Protein 4PDE (pdb70)

Radius of gyration: 18.65 Å; Cα contacts (8 Å, |Δi|>4): 578; chains: 1; bounding box: 48×33×58 Å

Foldseek 3Di:
DAQKDWDWDDDPVPPPDIDIAIAGAWAWEFEAEPNRGPDTGTKRPPLVQLLSQLVCLLQVLDLAPVQWDDWDWDADDRGIYIYTYGHPVSVVVVVVVCDHDDLAAADQDAAAECVLALVLQVCQVVACPPCVRHVQKKKKFWAASNSDTPHIHIINDQQSRLSSRLSVDSVVPDVGPHTAMEIAAEQELSSQSSCSSSRHQEYEYCAHYDPNNLVNCARRNHWYWHNDHNVDIHTSDDCVRYHD

GO terms:
  GO:0005737 cytoplasm (C, EXP)
  GO:0005829 cytosol (C, IDA)
  GO:0042803 protein homodimerization activity (F, IDA)
  GO:0043546 molybdopterin cofactor binding (F, IDA)
  GO:0097163 sulfur carrier activity (F, IMP)
  GO:0005515 protein binding (F, IPI)

Secondary structure (DSSP, 8-state):
-TTEEEEEE--TT-SSS-EEEEEE--EEEEEEETTEEEEEEEE-SS-HHHHHHHHHHHTTS-SSGGGEEEEEEEE-SSSEEEEEEE-HHHHHHHHH--------PPP----EEGGGHHHHHHHGGGG-HHHHHHS--EEEEEE-TTS-EEEEEEESSHHHHHHHHHHHHHHSTTTSSSSEEEESS-B-HHHHHHHHHTT--EEEESS-B-HHHHHHHHTTT-EEEEEEETTEEEE-S-GGGEE-

Organism: Escherichia coli (strain K12) (NCBI:txid83333)

Structure (mmCIF, N/CA/C/O backbone):
data_4PDE
#
_entry.id   4PDE
#
_cell.length_a   98.430
_cell.length_b   98.430
_cell.length_c   120.411
_cell.angle_alpha   90.00
_cell.angle_beta   90.00
_cell.angle_gamma   120.00
#
_symmetry.space_group_name_H-M   'P 61 2 2'
#
loop_
_entity.id
_entity.type
_entity.pdbx_description
1 polymer 'Protein FdhD'
2 non-polymer "GUANOSINE-5'-DIPHOSPHATE"
3 water water
#
loop_
_atom_site.group_PDB
_atom_site.id
_atom_site.type_symbol
_atom_site.label_atom_id
_atom_site.label_alt_id
_atom_site.label_comp_id
_atom_site.label_asym_id
_atom_site.label_entity_id
_atom_site.label_seq_id
_atom_site.pdbx_PDB_ins_code
_atom_site.Cartn_x
_atom_site.Cartn_y
_atom_site.Cartn_z
_atom_site.occupancy
_atom_site.B_iso_or_equiv
_atom_site.auth_seq_id
_atom_site.auth_comp_id
_atom_site.auth_asym_id
_atom_site.auth_atom_id
_atom_site.pdbx_PDB_model_num
ATOM 1 N N . ILE A 1 15 ? -7.860 27.488 21.365 1.00 70.48 15 ILE A N 1
ATOM 2 C CA . ILE A 1 15 ? -7.830 27.860 19.946 1.00 69.03 15 ILE A CA 1
ATOM 3 C C . ILE A 1 15 ? -7.345 29.296 19.713 1.00 67.50 15 ILE A C 1
ATOM 4 O O . ILE A 1 15 ? -7.912 30.243 20.247 1.00 73.39 15 ILE A O 1
ATOM 9 N N . THR A 1 16 ? -6.296 29.441 18.907 1.00 60.88 16 THR A N 1
ATOM 10 C CA . THR A 1 16 ? -5.623 30.725 18.714 1.00 53.87 16 THR A CA 1
ATOM 11 C C . THR A 1 16 ? -6.574 31.837 18.297 1.00 53.70 16 THR A C 1
ATOM 12 O O . THR A 1 16 ? -7.437 31.633 17.450 1.00 63.06 16 THR A O 1
ATOM 16 N N . GLY A 1 17 ? -6.406 33.016 18.890 1.00 53.47 17 GLY A N 1
ATOM 17 C CA . GLY A 1 17 ? -7.207 34.179 18.546 1.00 49.25 17 GLY A CA 1
ATOM 18 C C . GLY A 1 17 ? -8.390 34.384 19.470 1.00 51.48 17 GLY A C 1
ATOM 19 O O . GLY A 1 17 ? -8.974 35.460 19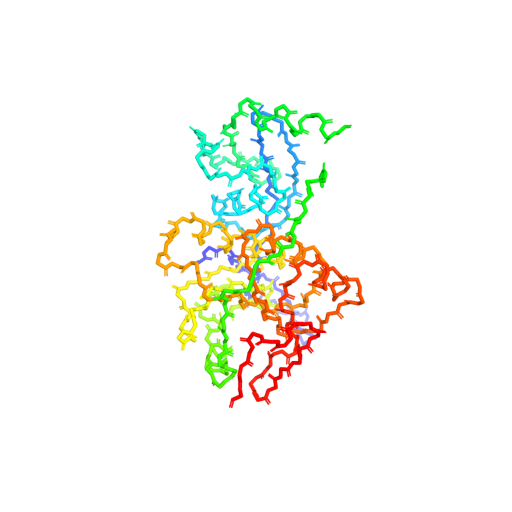.535 1.00 52.68 17 GLY A O 1
ATOM 20 N N . VAL A 1 18 ? -8.739 33.337 20.201 1.00 57.15 18 VAL A N 1
ATOM 21 C CA . VAL A 1 18 ? -9.890 33.363 21.088 1.00 53.29 18 VAL A CA 1
ATOM 22 C C . VAL A 1 18 ? -9.442 33.445 22.546 1.00 56.45 18 VAL A C 1
ATOM 23 O O . VAL A 1 18 ? -8.433 32.845 22.925 1.00 58.38 18 VAL A O 1
ATOM 27 N N . ARG A 1 19 ? -10.183 34.198 23.355 1.00 51.19 19 ARG A N 1
ATOM 28 C CA . ARG A 1 19 ? -9.986 34.200 24.803 1.00 52.32 19 ARG A CA 1
ATOM 29 C C . ARG A 1 19 ? -11.312 33.977 25.511 1.00 52.25 19 ARG A C 1
ATOM 30 O O . ARG A 1 19 ? -12.330 34.540 25.126 1.00 52.09 19 ARG A O 1
ATOM 38 N N . GLN A 1 20 ? -11.299 33.146 26.545 1.00 55.61 20 GLN A N 1
ATOM 39 C CA . GLN A 1 20 ? -12.467 32.973 27.398 1.00 48.98 20 GLN A CA 1
ATOM 40 C C . GLN A 1 20 ? -12.476 34.059 28.459 1.00 46.96 20 GLN A C 1
ATOM 41 O O . GLN A 1 20 ? -11.547 34.156 29.265 1.00 46.63 20 GLN A O 1
ATOM 47 N N . ILE A 1 21 ? -13.524 34.879 28.448 1.00 46.46 21 ILE A N 1
ATOM 48 C CA . ILE A 1 21 ? -13.608 36.049 29.321 1.00 44.25 21 ILE A CA 1
ATOM 49 C C . ILE A 1 21 ? -14.869 36.017 30.189 1.00 51.78 21 ILE A C 1
ATOM 50 O O . ILE A 1 21 ? -15.873 35.397 29.828 1.00 59.27 21 ILE A O 1
ATOM 55 N N . GLU A 1 22 ? -14.804 36.669 31.344 1.00 45.53 22 GLU A N 1
ATOM 56 C CA . GLU A 1 22 ? -15.972 36.806 32.190 1.00 48.26 22 GLU A CA 1
ATOM 57 C C . GLU A 1 22 ? -16.750 38.084 31.897 1.00 42.54 22 GLU A C 1
ATOM 58 O O . GLU A 1 22 ? -16.171 39.167 31.772 1.00 41.31 22 GLU A O 1
ATOM 64 N N . LEU A 1 23 ? -18.069 37.940 31.805 1.00 42.86 23 LEU A N 1
ATOM 65 C CA . LEU A 1 23 ? -18.972 39.045 31.513 1.00 42.99 23 LEU A CA 1
ATOM 66 C C . LEU A 1 23 ? -20.354 38.810 32.123 1.00 42.27 23 LEU A C 1
ATOM 67 O O . LEU A 1 23 ? -20.577 37.797 32.788 1.00 44.01 23 LEU A O 1
ATOM 72 N N . TRP A 1 24 ? -21.276 39.744 31.887 1.00 38.02 24 TRP A N 1
ATOM 73 C CA . TRP A 1 24 ? -22.642 39.654 32.408 1.00 38.41 24 TRP A CA 1
ATOM 74 C C . TRP A 1 24 ? -23.692 39.878 31.327 1.00 38.41 24 TRP A C 1
ATOM 75 O O . TRP A 1 24 ? -23.626 40.846 30.579 1.00 40.99 24 TRP A O 1
ATOM 86 N N . ARG A 1 25 ? -24.676 38.996 31.261 1.00 39.75 25 ARG A N 1
ATOM 87 C CA . ARG A 1 25 ? -25.807 39.214 30.378 1.00 35.27 25 ARG A CA 1
ATOM 88 C C . ARG A 1 25 ? -26.721 40.270 30.971 1.00 34.51 25 ARG A C 1
ATOM 89 O O . ARG A 1 25 ? -26.842 40.384 32.183 1.00 46.85 25 ARG A O 1
ATOM 97 N N . ARG A 1 26 ? -27.342 41.057 30.105 1.00 34.31 26 ARG A N 1
ATOM 98 C CA . ARG A 1 26 ? -28.259 42.114 30.515 1.00 40.89 26 ARG A CA 1
ATOM 99 C C . ARG A 1 26 ? -29.199 41.648 31.613 1.00 45.10 26 ARG A C 1
ATOM 100 O O . ARG A 1 26 ? -29.552 42.433 32.487 1.00 51.22 26 ARG A O 1
ATOM 108 N N . ASP A 1 27 ? -29.588 40.375 31.577 1.00 40.23 27 ASP A N 1
ATOM 109 C CA . ASP A 1 27 ? -30.538 39.833 32.560 1.00 43.70 27 ASP A CA 1
ATOM 110 C C . ASP A 1 27 ? -29.957 39.525 33.965 1.00 52.71 27 ASP A C 1
ATOM 111 O O . ASP A 1 27 ? -30.698 39.440 34.935 1.00 42.80 27 ASP A O 1
ATOM 116 N N . ASP A 1 28 ? -28.641 39.368 34.075 1.00 51.50 28 ASP A N 1
ATOM 117 C CA . ASP A 1 28 ? -28.049 38.882 35.311 1.00 46.63 28 ASP A CA 1
ATOM 118 C C . ASP A 1 28 ? -26.777 39.638 35.628 1.00 45.24 28 ASP A C 1
ATOM 119 O O . ASP A 1 28 ? -25.685 39.178 35.316 1.00 45.70 28 ASP A O 1
ATOM 124 N N . LEU A 1 29 ? -26.919 40.798 36.256 1.00 44.14 29 LEU A N 1
ATOM 125 C CA . LEU A 1 29 ? -25.766 41.649 36.537 1.00 44.08 29 LEU A CA 1
ATOM 126 C C . LEU A 1 29 ? -25.082 41.221 37.829 1.00 47.07 29 LEU A C 1
ATOM 127 O O . LEU A 1 29 ? -24.150 41.878 38.308 1.00 44.38 29 LEU A O 1
ATOM 132 N N . GLN A 1 30 ? -25.540 40.097 38.370 1.00 45.93 30 GLN A N 1
ATOM 133 C CA . GLN A 1 30 ? -25.048 39.612 39.644 1.00 47.60 30 GLN A CA 1
ATOM 134 C C . GLN A 1 30 ? -24.298 38.300 39.510 1.00 43.36 30 GLN A C 1
ATOM 135 O O . GLN A 1 30 ? -23.554 37.922 40.398 1.00 46.84 30 GLN A O 1
ATOM 141 N N . HIS A 1 31 ? -24.494 37.602 38.402 1.00 42.69 31 HIS A N 1
ATOM 142 C CA . HIS A 1 31 ? -23.765 36.362 38.156 1.00 47.32 31 HIS A CA 1
ATOM 143 C C . HIS A 1 31 ? -23.010 36.418 36.843 1.00 48.21 31 HIS A C 1
ATOM 144 O O . HIS A 1 31 ? -23.621 36.399 35.776 1.00 53.83 31 HIS A O 1
ATOM 151 N N . PRO A 1 32 ? -21.672 36.455 36.914 1.00 43.11 32 PRO A N 1
ATOM 152 C CA . PRO A 1 32 ? -20.855 36.515 35.705 1.00 40.84 32 PRO A CA 1
ATOM 153 C C . PRO A 1 32 ? -20.842 35.172 34.994 1.00 51.28 32 PRO A C 1
ATOM 154 O O . PRO A 1 32 ? -20.933 34.116 35.625 1.00 52.81 32 PRO A O 1
ATOM 158 N N . ARG A 1 33 ? -20.729 35.229 33.675 1.00 57.55 33 ARG A N 1
ATOM 159 C CA . ARG A 1 33 ? -20.696 34.043 32.843 1.00 57.25 33 ARG A CA 1
ATOM 160 C C . ARG A 1 33 ? -19.443 34.114 31.979 1.00 58.85 33 ARG A C 1
ATOM 161 O O . ARG A 1 33 ? -18.733 35.120 31.978 1.00 57.01 33 ARG A O 1
ATOM 169 N N . LEU A 1 34 ? -19.162 33.045 31.249 1.00 59.48 34 LEU A N 1
ATOM 170 C CA . LEU A 1 34 ? -18.034 33.051 30.330 1.00 54.03 34 LEU A CA 1
ATOM 171 C C . LEU A 1 34 ? -18.500 33.024 28.892 1.00 50.31 34 LEU A C 1
ATOM 172 O O . LEU A 1 34 ? -19.543 32.451 28.570 1.00 43.21 34 LEU A O 1
ATOM 177 N N . ASP A 1 35 ? -17.718 33.667 28.036 1.00 53.15 35 ASP A N 1
ATOM 178 C CA . ASP A 1 35 ? -17.970 33.677 26.606 1.00 50.30 35 ASP A CA 1
ATOM 179 C C . ASP A 1 35 ? -16.629 33.863 25.945 1.00 47.77 35 ASP A C 1
ATOM 180 O O . ASP A 1 35 ? -15.679 34.326 26.580 1.00 41.44 35 ASP A O 1
ATOM 185 N N . GLU A 1 36 ? -16.547 33.491 24.675 1.00 47.62 36 GLU A N 1
ATOM 186 C CA . GLU A 1 36 ? -15.324 33.695 23.931 1.00 39.13 36 GLU A CA 1
ATOM 187 C C . GLU A 1 36 ? -15.326 35.076 23.314 1.00 41.46 36 GLU A C 1
ATOM 188 O O . GLU A 1 36 ? -16.339 35.552 22.790 1.00 36.47 36 GLU A O 1
ATOM 194 N N . VAL A 1 37 ? -14.171 35.716 23.424 1.00 42.13 37 VAL A N 1
ATOM 195 C CA . VAL A 1 37 ? -13.925 37.034 22.877 1.00 34.57 37 VAL A CA 1
ATOM 196 C C . VAL A 1 37 ? -12.698 36.922 21.985 1.00 38.64 37 VAL A C 1
ATOM 197 O O . VAL A 1 37 ? -11.834 36.062 22.203 1.00 40.40 37 VAL A O 1
ATOM 201 N N . ALA A 1 38 ? -12.631 37.758 20.956 1.00 34.91 38 ALA A N 1
ATOM 202 C CA . ALA A 1 38 ? -11.541 37.648 20.001 1.00 30.42 38 ALA A CA 1
ATOM 203 C C . ALA A 1 38 ? -10.364 38.547 20.382 1.00 34.38 38 ALA A C 1
ATOM 204 O O . ALA A 1 38 ? -10.555 39.684 20.834 1.00 28.19 38 ALA A O 1
ATOM 206 N N . GLU A 1 39 ? -9.153 38.024 20.199 1.00 37.19 39 GLU A N 1
ATOM 207 C CA . GLU A 1 39 ? -7.927 38.761 20.487 1.00 38.98 39 GLU A CA 1
ATOM 208 C C . GLU A 1 39 ? -7.639 39.802 19.417 1.00 41.89 39 GLU A C 1
ATOM 209 O O . GLU A 1 39 ? -7.932 39.601 18.251 1.00 41.86 39 GLU A O 1
ATOM 215 N N . GLU A 1 40 ? -7.044 40.906 19.837 1.00 43.19 40 GLU A N 1
ATOM 216 C CA . GLU A 1 40 ? -6.711 42.006 18.961 1.00 34.96 40 GLU A CA 1
ATOM 217 C C . GLU A 1 40 ? -5.373 42.537 19.437 1.00 42.73 40 GLU A C 1
ATOM 218 O O . GLU A 1 40 ? -5.305 43.526 20.154 1.00 56.59 40 GLU A O 1
ATOM 224 N N . VAL A 1 41 ? -4.309 41.845 19.061 1.00 43.96 41 VAL A N 1
ATOM 225 C CA . VAL A 1 41 ? -2.942 42.268 19.340 1.00 38.05 41 VAL A CA 1
ATOM 226 C C . VAL A 1 41 ? -2.476 43.317 18.333 1.00 43.04 41 VAL A C 1
ATOM 227 O O . VAL A 1 41 ? -2.828 43.249 17.150 1.00 42.52 41 VAL A O 1
ATOM 231 N N . PRO A 1 42 ? -1.677 44.290 18.792 1.00 38.75 42 PRO A N 1
ATOM 232 C CA . PRO A 1 42 ? -1.002 45.222 17.885 1.00 40.35 42 PRO A CA 1
ATOM 233 C C . PRO A 1 42 ? 0.204 44.542 17.273 1.00 40.24 42 PRO A C 1
ATOM 234 O O . PRO A 1 42 ? 0.995 43.936 17.991 1.00 41.70 42 PRO A O 1
ATOM 238 N N . VAL A 1 43 ? 0.327 44.638 15.955 1.00 41.64 43 VAL A N 1
ATOM 239 C CA . VAL A 1 43 ? 1.409 44.008 15.220 1.00 37.05 43 VAL A CA 1
ATOM 240 C C . VAL A 1 43 ? 2.148 45.088 14.450 1.00 43.49 43 VAL A C 1
ATOM 241 O O . VAL A 1 43 ? 1.526 45.970 13.859 1.00 47.67 43 VAL A O 1
ATOM 245 N N . ALA A 1 44 ? 3.473 45.029 14.465 1.00 41.91 44 ALA A N 1
ATOM 246 C CA . ALA A 1 44 ? 4.280 46.026 13.782 1.00 41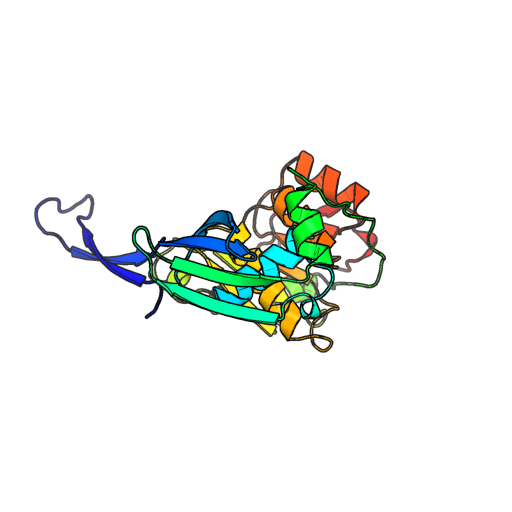.54 44 ALA A CA 1
ATOM 247 C C . ALA A 1 44 ? 5.064 45.374 12.671 1.00 46.85 44 ALA A C 1
ATOM 248 O O . ALA A 1 44 ? 5.699 44.345 12.880 1.00 52.77 44 ALA A O 1
ATOM 250 N N . LEU A 1 45 ? 5.018 45.982 11.491 1.00 44.13 45 LEU A N 1
ATOM 251 C CA . LEU A 1 45 ? 5.777 45.497 10.354 1.00 35.33 45 LEU A CA 1
ATOM 252 C C . LEU A 1 45 ? 7.073 46.284 10.277 1.00 39.63 45 LEU A C 1
ATOM 253 O O . LEU A 1 45 ? 7.078 47.478 9.969 1.00 40.32 45 LEU A O 1
ATOM 258 N N . VAL A 1 46 ? 8.175 45.605 10.576 1.00 37.08 46 VAL A N 1
ATOM 259 C CA . VAL A 1 46 ? 9.454 46.273 10.729 1.00 31.59 46 VAL A CA 1
ATOM 260 C C . VAL A 1 46 ? 10.418 45.888 9.622 1.00 26.75 46 VAL A C 1
ATOM 261 O O . VAL A 1 46 ? 11.055 44.839 9.639 1.00 33.31 46 VAL A O 1
ATOM 265 N N . TYR A 1 47 ? 10.518 46.775 8.655 1.00 28.35 47 TYR A N 1
ATOM 266 C CA . TYR A 1 47 ? 11.376 46.554 7.515 1.00 33.12 47 TYR A CA 1
ATOM 267 C C . TYR A 1 47 ? 12.771 47.089 7.824 1.00 40.14 47 TYR A C 1
ATOM 268 O O . TYR A 1 47 ? 12.962 48.288 8.045 1.00 40.14 47 TYR A O 1
ATOM 277 N N . ASN A 1 48 ? 13.743 46.187 7.840 1.00 41.40 48 ASN A N 1
ATOM 278 C CA . ASN A 1 48 ? 15.117 46.553 8.148 1.00 45.83 48 ASN A CA 1
ATOM 279 C C . ASN A 1 48 ? 15.243 47.473 9.349 1.00 50.00 48 ASN A C 1
ATOM 280 O O . ASN A 1 48 ? 15.921 48.496 9.297 1.00 45.34 48 ASN A O 1
ATOM 285 N N . GLY A 1 49 ? 14.579 47.099 10.434 1.00 52.93 49 GLY A N 1
ATOM 286 C CA . GLY A 1 49 ? 14.685 47.852 11.661 1.00 50.65 49 GLY A CA 1
ATOM 287 C C . GLY A 1 49 ? 13.729 49.019 11.758 1.00 48.73 49 GLY A C 1
ATOM 288 O O . GLY A 1 49 ? 13.514 49.546 12.847 1.00 60.85 49 GLY A O 1
ATOM 289 N N . ILE A 1 50 ? 13.154 49.437 10.640 1.00 36.76 50 ILE A N 1
ATOM 290 C CA . ILE A 1 50 ? 12.234 50.562 10.684 1.00 33.61 50 ILE A CA 1
ATOM 291 C C . ILE A 1 50 ? 10.801 50.099 10.821 1.00 34.13 50 ILE A C 1
ATOM 292 O O . ILE A 1 50 ? 10.277 49.392 9.974 1.00 36.58 50 ILE A O 1
ATOM 297 N N . SER A 1 51 ? 10.173 50.505 11.910 1.00 40.68 51 SER A N 1
ATOM 298 C CA . SER A 1 51 ? 8.780 50.187 12.140 1.00 44.55 51 SER A CA 1
ATOM 299 C C . SER A 1 51 ? 7.905 50.986 11.170 1.00 45.51 51 SER A C 1
ATOM 300 O O . SER A 1 51 ? 7.681 52.181 11.374 1.00 54.84 51 SER A O 1
ATOM 303 N N . HIS A 1 52 ? 7.414 50.343 10.116 1.00 31.59 52 HIS A N 1
ATOM 304 C CA . HIS A 1 52 ? 6.595 51.065 9.139 1.00 42.28 52 HIS A CA 1
ATOM 305 C C . HIS A 1 52 ? 5.146 51.295 9.592 1.00 43.23 52 HIS A C 1
ATOM 306 O O . HIS A 1 52 ? 4.612 52.394 9.427 1.00 44.28 52 HIS A O 1
ATOM 313 N N . VAL A 1 53 ? 4.505 50.264 10.139 1.00 39.93 53 VAL A N 1
ATOM 314 C CA . VAL A 1 53 ? 3.142 50.414 10.636 1.00 40.58 53 VAL A CA 1
ATOM 315 C C . VAL A 1 53 ? 2.836 49.527 11.839 1.00 45.54 53 VAL A C 1
ATOM 316 O O . VAL A 1 53 ? 3.453 48.473 12.016 1.00 49.93 53 VAL A O 1
ATOM 320 N N . VAL A 1 54 ? 1.886 49.962 12.665 1.00 38.16 54 VAL A N 1
ATOM 321 C CA . VAL A 1 54 ? 1.296 49.079 13.665 1.00 31.19 54 VAL A CA 1
ATOM 322 C C . VAL A 1 54 ? -0.169 48.881 13.329 1.00 34.49 54 VAL A C 1
ATOM 323 O O . VAL A 1 54 ? -0.919 49.844 13.147 1.00 34.23 54 VAL A O 1
ATOM 327 N N . MET A 1 55 ? -0.557 47.620 13.205 1.00 35.44 55 MET A N 1
ATOM 328 C CA . MET A 1 55 ? -1.911 47.273 12.827 1.00 37.97 55 MET A CA 1
ATOM 329 C C . MET A 1 55 ? -2.404 46.348 13.889 1.00 36.55 55 MET A C 1
ATOM 330 O O . MET A 1 55 ? -1.674 45.469 14.326 1.00 36.78 55 MET A O 1
ATOM 335 N N . MET A 1 56 ? -3.649 46.541 14.293 1.00 41.21 56 MET A N 1
ATOM 336 C CA . MET A 1 56 ? -4.315 45.618 15.187 1.00 40.38 56 MET A CA 1
ATOM 337 C C . MET A 1 56 ? -4.771 44.416 14.386 1.00 50.78 56 MET A C 1
ATOM 338 O O . MET A 1 56 ? -5.348 44.543 13.303 1.00 58.10 56 MET A O 1
ATOM 343 N N . ALA A 1 57 ? -4.518 43.237 14.923 1.00 48.30 57 ALA A N 1
ATOM 344 C CA . ALA A 1 57 ? -4.711 42.036 14.144 1.00 40.07 57 ALA A CA 1
ATOM 345 C C . ALA A 1 57 ? -5.009 40.867 15.063 1.00 39.17 57 ALA A C 1
ATOM 346 O O . ALA A 1 57 ? -4.664 40.902 16.242 1.00 37.49 57 ALA A O 1
ATOM 348 N N . SER A 1 58 ? -5.656 39.836 14.528 1.00 34.38 58 SER A N 1
ATOM 349 C CA . SER A 1 58 ? -5.665 38.541 15.189 1.00 34.42 58 SER A CA 1
ATOM 350 C C . SER A 1 58 ? -4.226 38.019 15.214 1.00 46.19 58 SER A C 1
ATOM 351 O O . SER A 1 58 ? -3.483 38.170 14.239 1.00 51.85 58 SER A O 1
ATOM 354 N N . PRO A 1 59 ? -3.826 37.403 16.335 1.00 50.92 59 PRO A N 1
ATOM 355 C CA . PRO A 1 59 ? -2.438 36.994 16.560 1.00 49.78 59 PRO A CA 1
ATOM 356 C C . PRO A 1 59 ? -2.092 35.660 15.892 1.00 51.38 59 PRO A C 1
ATOM 357 O O . PRO A 1 59 ? -1.565 34.765 16.552 1.00 51.18 59 PRO A O 1
ATOM 361 N N . LYS A 1 60 ? -2.399 35.537 14.603 1.00 48.60 60 LYS A N 1
ATOM 362 C CA . LYS A 1 60 ? -2.024 34.372 13.805 1.00 44.11 60 LYS A CA 1
ATOM 363 C C . LYS A 1 60 ? -1.857 34.827 12.364 1.00 46.54 60 LYS A C 1
ATOM 364 O O . LYS A 1 60 ? -2.219 35.958 12.040 1.00 45.06 60 LYS A O 1
ATOM 370 N N . ASP A 1 61 ? -1.311 33.955 11.512 1.00 48.74 61 ASP A N 1
ATOM 371 C CA . ASP A 1 61 ? -1.118 34.249 10.082 1.00 39.86 61 ASP A CA 1
ATOM 372 C C . ASP A 1 61 ? -0.419 35.585 9.863 1.00 40.15 61 ASP A C 1
ATOM 373 O O . ASP A 1 61 ? -0.816 36.372 9.009 1.00 40.56 61 ASP A O 1
ATOM 378 N N . LEU A 1 62 ? 0.621 35.842 10.643 1.00 46.48 62 LEU A N 1
ATOM 379 C CA . LEU A 1 62 ? 1.305 37.123 10.581 1.00 50.07 62 LEU A CA 1
ATOM 380 C C . LEU A 1 62 ? 2.344 37.164 9.467 1.00 56.33 62 LEU A C 1
ATOM 381 O O . LEU A 1 62 ? 2.636 38.223 8.909 1.00 58.59 62 LEU A O 1
ATOM 386 N N . GLU A 1 63 ? 2.910 36.007 9.153 1.00 57.47 63 GLU A N 1
ATOM 387 C CA . GLU A 1 63 ? 3.879 35.926 8.080 1.00 52.07 63 GLU A CA 1
ATOM 388 C C . GLU A 1 63 ? 3.183 36.240 6.767 1.00 48.69 63 GLU A C 1
ATOM 389 O O . GLU A 1 63 ? 3.683 37.026 5.959 1.00 47.36 63 GLU A O 1
ATOM 395 N N . TYR A 1 64 ? 2.014 35.629 6.577 1.00 46.77 64 TYR A N 1
ATOM 396 C CA . TYR A 1 64 ? 1.153 35.902 5.427 1.00 38.90 64 TYR A CA 1
ATOM 397 C C . TYR A 1 64 ? 0.727 37.368 5.408 1.00 43.46 64 TYR A C 1
ATOM 398 O O . TYR A 1 64 ? 0.784 38.016 4.369 1.00 50.95 64 TYR A O 1
ATOM 407 N N . PHE A 1 65 ? 0.278 37.888 6.548 1.00 40.30 65 PHE A N 1
ATOM 408 C CA . PHE A 1 65 ? -0.104 39.297 6.626 1.00 38.32 65 PHE A CA 1
ATOM 409 C C . PHE A 1 65 ? 1.027 40.197 6.152 1.00 44.07 65 PHE A C 1
ATOM 410 O O . PHE A 1 65 ? 0.838 41.063 5.297 1.00 47.93 65 PHE A O 1
ATOM 418 N N . ALA A 1 66 ? 2.204 39.986 6.728 1.00 45.87 66 ALA A N 1
ATOM 419 C CA . ALA A 1 66 ? 3.389 40.763 6.400 1.00 44.12 66 ALA A CA 1
ATOM 420 C C . ALA A 1 66 ? 3.682 40.737 4.899 1.00 47.22 66 ALA A C 1
ATOM 421 O O . ALA A 1 66 ? 3.948 41.775 4.292 1.00 49.92 66 ALA A O 1
ATOM 423 N N . LEU A 1 67 ? 3.628 39.546 4.311 1.00 44.98 67 LEU A N 1
ATOM 424 C CA . LEU A 1 67 ? 3.816 39.371 2.875 1.00 40.76 67 LEU A CA 1
ATOM 425 C C . LEU A 1 67 ? 2.741 40.096 2.087 1.00 44.08 67 LEU A C 1
ATOM 426 O O . LEU A 1 67 ? 3.034 40.953 1.260 1.00 49.69 67 LEU A O 1
ATOM 431 N N . GLY A 1 68 ? 1.492 39.724 2.341 1.00 44.48 68 GLY A N 1
ATOM 432 C CA . GLY A 1 68 ? 0.347 40.366 1.731 1.00 38.75 68 GLY A CA 1
ATOM 433 C C . GLY A 1 68 ? 0.465 41.870 1.783 1.00 39.99 68 GLY A C 1
ATOM 434 O O . GLY A 1 68 ? 0.475 42.528 0.749 1.00 40.58 68 GLY A O 1
ATOM 435 N N . PHE A 1 69 ? 0.574 42.422 2.985 1.00 38.87 69 PHE A N 1
ATOM 436 C CA . PHE A 1 69 ? 0.691 43.866 3.135 1.00 35.28 69 PHE A CA 1
ATOM 437 C C . PHE A 1 69 ? 1.795 44.503 2.276 1.00 39.41 69 PHE A C 1
ATOM 438 O O . PHE A 1 69 ? 1.609 45.592 1.735 1.00 42.04 69 PHE A O 1
ATOM 446 N N . SER A 1 70 ? 2.934 43.826 2.156 1.00 34.67 70 SER A N 1
ATOM 447 C CA . SER A 1 70 ? 4.042 44.300 1.319 1.00 34.38 70 SER A CA 1
ATOM 448 C C . SER A 1 70 ? 3.663 44.442 -0.164 1.00 38.75 70 SER A C 1
ATOM 449 O O . SER A 1 70 ? 3.931 45.469 -0.793 1.00 42.16 70 SER A O 1
ATOM 452 N N . LEU A 1 71 ? 3.059 43.401 -0.725 1.00 34.24 71 LEU A N 1
ATOM 453 C CA . LEU A 1 71 ? 2.546 43.471 -2.084 1.00 37.00 71 LEU A CA 1
ATOM 454 C C . LEU A 1 71 ? 1.439 44.519 -2.188 1.00 47.06 71 LEU A C 1
ATOM 455 O O . LEU A 1 71 ? 1.549 45.459 -2.969 1.00 49.35 71 LEU A O 1
ATOM 460 N N . SER A 1 72 ? 0.384 44.351 -1.389 1.00 53.28 72 SER A N 1
ATOM 461 C CA . SER A 1 72 ? -0.759 45.277 -1.323 1.00 55.02 72 SER A CA 1
ATOM 462 C C . SER A 1 72 ? -0.382 46.740 -1.504 1.00 50.11 72 SER A C 1
ATOM 463 O O . SER A 1 72 ? -0.982 47.465 -2.298 1.00 46.63 72 SER A O 1
ATOM 466 N N . GLU A 1 73 ? 0.585 47.171 -0.703 1.00 45.53 73 GLU A N 1
ATOM 467 C CA . GLU A 1 73 ? 0.958 48.568 -0.606 1.00 45.84 73 GLU A CA 1
ATOM 468 C C . GLU A 1 73 ? 2.025 48.866 -1.629 1.00 45.72 73 GLU A C 1
ATOM 469 O O . GLU A 1 73 ? 2.409 50.013 -1.826 1.00 46.52 73 GLU A O 1
ATOM 475 N N . GLY A 1 74 ? 2.500 47.812 -2.276 1.00 49.92 74 GLY A N 1
ATOM 476 C CA . GLY A 1 74 ? 3.449 47.948 -3.363 1.00 52.58 74 GLY A CA 1
ATOM 477 C C . GLY A 1 74 ? 4.841 48.196 -2.835 1.00 49.96 74 GLY A C 1
ATOM 478 O O . GLY A 1 74 ? 5.670 48.807 -3.522 1.00 43.36 74 GLY A O 1
ATOM 479 N N . ILE A 1 75 ? 5.088 47.733 -1.607 1.00 45.25 75 ILE A N 1
ATOM 480 C CA . ILE A 1 75 ? 6.413 47.834 -0.995 1.00 42.94 75 ILE A CA 1
ATOM 481 C C . ILE A 1 75 ? 7.361 46.839 -1.648 1.00 44.42 75 ILE A C 1
ATOM 482 O O . ILE A 1 75 ? 8.578 47.029 -1.656 1.00 42.70 75 ILE A O 1
ATOM 487 N N . ILE A 1 76 ? 6.797 45.757 -2.173 1.00 45.50 76 ILE A N 1
ATOM 488 C CA . ILE A 1 76 ? 7.570 44.825 -2.978 1.00 48.39 76 ILE A CA 1
ATOM 489 C C . ILE A 1 76 ? 6.869 44.532 -4.308 1.00 53.85 76 ILE A C 1
ATOM 490 O O . ILE A 1 76 ? 5.662 44.767 -4.456 1.00 55.36 76 ILE A O 1
ATOM 495 N N . GLU A 1 77 ? 7.633 44.038 -5.279 1.00 48.54 77 GLU A N 1
ATOM 496 C CA . GLU A 1 77 ? 7.048 43.568 -6.521 1.00 51.96 77 GLU A CA 1
ATOM 497 C C . GLU A 1 77 ? 6.908 42.059 -6.437 1.00 50.75 77 GLU A C 1
ATOM 498 O O . GLU A 1 77 ? 5.908 41.484 -6.860 1.00 48.71 77 GLU A O 1
ATOM 504 N N . SER A 1 78 ? 7.916 41.417 -5.869 1.00 54.98 78 SER A N 1
ATOM 505 C CA . SER A 1 78 ? 7.868 39.978 -5.665 1.00 60.27 78 SER A CA 1
ATOM 506 C C . SER A 1 78 ? 8.136 39.615 -4.206 1.00 54.63 78 SER A C 1
ATOM 507 O O . SER A 1 78 ? 8.781 40.372 -3.480 1.00 53.76 78 SER A O 1
ATOM 510 N N . PRO A 1 79 ? 7.633 38.454 -3.769 1.00 47.24 79 PRO A N 1
ATOM 511 C CA . PRO A 1 79 ? 8.036 37.953 -2.453 1.00 52.37 79 PRO A CA 1
ATOM 512 C C . PRO A 1 79 ? 9.530 37.633 -2.416 1.00 55.13 79 PRO A C 1
ATOM 513 O O . PRO A 1 79 ? 10.097 37.469 -1.337 1.00 59.98 79 PRO A O 1
ATOM 517 N N . ARG A 1 80 ? 10.162 37.557 -3.581 1.00 51.08 80 ARG A N 1
ATOM 518 C CA . ARG A 1 80 ? 11.602 37.351 -3.637 1.00 50.89 80 ARG A CA 1
ATOM 519 C C . ARG A 1 80 ? 12.336 38.584 -3.119 1.00 41.22 80 ARG A C 1
ATOM 520 O O . 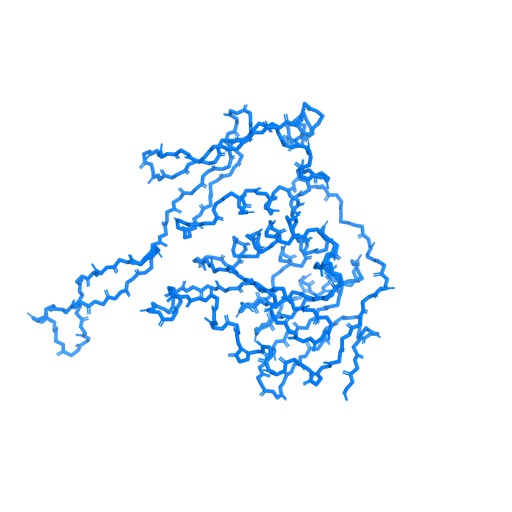ARG A 1 80 ? 13.533 38.536 -2.839 1.00 32.02 80 ARG A O 1
ATOM 528 N N . ASP A 1 81 ? 11.611 39.691 -2.991 1.00 41.32 81 ASP A N 1
ATOM 529 C CA . ASP A 1 81 ? 12.184 40.919 -2.451 1.00 46.11 81 ASP A CA 1
ATOM 530 C C . ASP A 1 81 ? 12.452 40.837 -0.935 1.00 56.22 81 ASP A C 1
ATOM 531 O O . ASP A 1 81 ? 12.940 41.795 -0.324 1.00 56.25 81 ASP A O 1
ATOM 536 N N . ILE A 1 82 ? 12.130 39.697 -0.331 1.00 55.86 82 ILE A N 1
ATOM 537 C CA . ILE A 1 82 ? 12.330 39.508 1.106 1.00 48.91 82 ILE A CA 1
ATOM 538 C C . ILE A 1 82 ? 13.282 38.347 1.414 1.00 46.11 82 ILE A C 1
ATOM 539 O O . ILE A 1 82 ? 13.068 37.217 0.959 1.00 39.70 82 ILE A O 1
ATOM 544 N N . PHE A 1 83 ? 14.320 38.637 2.200 1.00 46.47 83 PHE A N 1
ATOM 545 C CA . PHE A 1 83 ? 15.365 37.664 2.515 1.00 43.92 83 PHE A CA 1
ATOM 546 C C . PHE A 1 83 ? 15.298 37.144 3.941 1.00 49.34 83 PHE A C 1
ATOM 547 O O . PHE A 1 83 ? 16.212 36.445 4.394 1.00 54.93 83 PHE A O 1
ATOM 555 N N . GLY A 1 84 ? 14.229 37.498 4.649 1.00 44.71 84 GLY A N 1
ATOM 556 C CA . GLY A 1 84 ? 14.065 37.104 6.036 1.00 40.26 84 GLY A CA 1
ATOM 557 C C . GLY A 1 84 ? 12.778 37.596 6.673 1.00 40.31 84 GLY A C 1
ATOM 558 O O . GLY A 1 84 ? 12.346 38.724 6.426 1.00 35.69 84 GLY A O 1
ATOM 559 N N . MET A 1 85 ? 12.171 36.740 7.496 1.00 40.65 85 MET A N 1
ATOM 560 C CA . MET A 1 85 ? 10.969 37.095 8.250 1.00 42.28 85 MET A CA 1
ATOM 561 C C . MET A 1 85 ? 10.912 36.327 9.557 1.00 46.34 85 MET A C 1
ATOM 562 O O . MET A 1 85 ? 10.823 35.100 9.567 1.00 45.20 85 MET A O 1
ATOM 567 N N . ASP A 1 86 ? 10.979 37.060 10.662 1.00 54.49 86 ASP A N 1
ATOM 568 C CA . ASP A 1 86 ? 10.876 36.470 11.994 1.00 45.46 86 ASP A CA 1
ATOM 569 C C . ASP A 1 86 ? 9.787 37.184 12.743 1.00 34.15 86 ASP A C 1
ATOM 570 O O . ASP A 1 86 ? 9.767 38.403 12.793 1.00 32.91 86 ASP A O 1
ATOM 575 N N . VAL A 1 87 ? 8.859 36.427 13.300 1.00 35.04 87 VAL A N 1
ATOM 576 C CA . VAL A 1 87 ? 7.847 37.016 14.158 1.00 39.82 87 VAL A CA 1
ATOM 577 C C . VAL A 1 87 ? 8.293 37.026 15.618 1.00 42.82 87 VAL A C 1
ATOM 578 O O . VAL A 1 87 ? 8.480 35.968 16.217 1.00 49.48 87 VAL A O 1
ATOM 582 N N . VAL A 1 88 ? 8.453 38.222 16.184 1.00 40.71 88 VAL A N 1
ATOM 583 C CA . VAL A 1 88 ? 8.943 38.372 17.554 1.00 48.81 88 VAL A CA 1
ATOM 584 C C . VAL A 1 88 ? 7.933 39.035 18.504 1.00 55.30 88 VAL A C 1
ATOM 585 O O . VAL A 1 88 ? 7.175 39.927 18.109 1.00 56.27 88 VAL A O 1
ATOM 589 N N . PRO A 1 89 ? 7.913 38.585 19.766 1.00 54.60 89 PRO A N 1
ATOM 590 C CA . PRO A 1 89 ? 7.070 39.208 20.790 1.00 54.56 89 PRO A CA 1
ATOM 591 C C . PRO A 1 89 ? 7.619 40.554 21.253 1.00 52.77 89 PRO A C 1
ATOM 592 O O . PRO A 1 89 ? 8.830 40.761 21.254 1.00 45.81 89 PRO A O 1
ATOM 596 N N . SER A 1 90 ? 6.725 41.462 21.629 1.00 58.14 90 SER A N 1
ATOM 597 C CA . SER A 1 90 ? 7.134 42.704 22.271 1.00 61.50 90 SER A CA 1
ATOM 598 C C . SER A 1 90 ? 6.229 43.147 23.422 1.00 74.19 90 SER A C 1
ATOM 599 O O . SER A 1 90 ? 5.442 42.362 23.968 1.00 70.80 90 SER A O 1
ATOM 602 N N . CYS A 1 91 ? 6.378 44.413 23.796 1.00 79.66 91 CYS A N 1
ATOM 603 C CA . CYS A 1 91 ? 5.635 44.993 24.902 1.00 75.13 91 CYS A CA 1
ATOM 604 C C . CYS A 1 91 ? 4.151 45.100 24.554 1.00 83.25 91 CYS A C 1
ATOM 605 O O . CYS A 1 91 ? 3.322 44.385 25.121 1.00 87.77 91 CYS A O 1
ATOM 608 N N . ASN A 1 92 ? 3.814 45.987 23.621 1.00 83.73 92 ASN A N 1
ATOM 609 C CA . ASN A 1 92 ? 2.444 46.074 23.137 1.00 81.32 92 ASN A CA 1
ATOM 610 C C . ASN A 1 92 ? 1.961 44.664 22.787 1.00 78.25 92 ASN A C 1
ATOM 611 O O . ASN A 1 92 ? 1.005 44.158 23.379 1.00 77.53 92 ASN A O 1
ATOM 616 N N . GLY A 1 93 ? 2.646 44.035 21.828 1.00 71.71 93 GLY A N 1
ATOM 617 C CA . GLY A 1 93 ? 2.273 42.719 21.334 1.00 59.70 93 GLY A CA 1
ATOM 618 C C . GLY A 1 93 ? 3.316 42.065 20.438 1.00 51.88 93 GLY A C 1
ATOM 619 O O . GLY A 1 93 ? 4.284 41.498 20.933 1.00 49.70 93 GLY A O 1
ATOM 620 N N . LEU A 1 94 ? 3.128 42.144 19.119 1.00 42.26 94 LEU A N 1
ATOM 621 C CA . LEU A 1 94 ? 4.009 41.448 18.177 1.00 31.72 94 LEU A CA 1
ATOM 622 C C . LEU A 1 94 ? 4.638 42.334 17.099 1.00 32.98 94 LEU A C 1
ATOM 623 O O . LEU A 1 94 ? 4.050 43.329 16.698 1.00 39.49 94 LEU A O 1
ATOM 628 N N . GLU A 1 95 ? 5.843 41.969 16.653 1.00 37.71 95 GLU A N 1
ATOM 629 C CA . GLU A 1 95 ? 6.488 42.574 15.470 1.00 40.49 95 GLU A CA 1
ATOM 630 C C . GLU A 1 95 ? 6.838 41.500 14.464 1.00 46.26 95 GLU A C 1
ATOM 631 O O . GLU A 1 95 ? 7.252 40.412 14.851 1.00 49.54 95 GLU A O 1
ATOM 637 N N . VAL A 1 96 ? 6.688 41.801 13.176 1.00 45.82 96 VAL A N 1
ATOM 638 C CA . VAL A 1 96 ? 7.251 40.942 12.139 1.00 37.89 96 VAL A CA 1
ATOM 639 C C . VAL A 1 96 ? 8.501 41.617 11.624 1.00 38.45 96 VAL A C 1
ATOM 640 O O . VAL A 1 96 ? 8.420 42.649 10.971 1.00 47.24 96 VAL A O 1
ATOM 644 N N . GLN A 1 97 ? 9.657 41.049 11.951 1.00 35.92 97 GLN A N 1
ATOM 645 C CA . GLN A 1 97 ? 10.935 41.588 11.506 1.00 39.80 97 GLN A CA 1
ATOM 646 C C . GLN A 1 97 ? 11.189 41.120 10.080 1.00 34.30 97 GLN A C 1
ATOM 647 O O . GLN A 1 97 ? 11.363 39.922 9.840 1.00 31.06 97 GLN A O 1
ATOM 653 N N . ILE A 1 98 ? 11.205 42.065 9.142 1.00 37.23 98 ILE A N 1
ATOM 654 C CA . ILE A 1 98 ? 11.343 41.762 7.712 1.00 32.68 98 ILE A CA 1
ATOM 655 C C . ILE A 1 98 ? 12.673 42.258 7.120 1.00 31.95 98 ILE A C 1
ATOM 656 O O . ILE A 1 98 ? 12.943 43.462 7.132 1.00 31.79 98 ILE A O 1
ATOM 661 N N . GLU A 1 99 ? 13.506 41.343 6.615 1.00 29.54 99 GLU A N 1
ATOM 662 C CA . GLU A 1 99 ? 14.689 41.753 5.845 1.00 39.78 99 GLU A CA 1
ATOM 663 C C . GLU A 1 99 ? 14.319 42.021 4.374 1.00 45.54 99 GLU A C 1
ATOM 664 O O . GLU A 1 99 ? 13.739 41.164 3.700 1.00 48.63 99 GLU A O 1
ATOM 670 N N . LEU A 1 100 ? 14.645 43.217 3.889 1.00 40.48 100 LEU A N 1
ATOM 671 C CA . LEU A 1 100 ? 14.090 43.706 2.629 1.00 49.01 100 LEU A CA 1
ATOM 672 C C . LEU A 1 100 ? 15.167 44.161 1.646 1.00 51.06 100 LEU A C 1
ATOM 673 O O . LEU A 1 100 ? 16.214 44.649 2.066 1.00 45.37 100 LEU A O 1
ATOM 678 N N . SER A 1 101 ? 14.903 44.002 0.345 1.00 54.95 101 SER A N 1
ATOM 679 C CA . SER A 1 101 ? 15.835 44.440 -0.701 1.00 57.23 101 SER A CA 1
ATOM 680 C C . SER A 1 101 ? 16.258 45.878 -0.472 1.00 59.40 101 SER A C 1
ATOM 681 O O . SER A 1 101 ? 15.430 46.733 -0.156 1.00 61.67 101 SER A O 1
ATOM 684 N N . SER A 1 102 ? 17.542 46.161 -0.634 1.00 53.88 102 SER A N 1
ATOM 685 C CA . SER A 1 102 ? 17.965 47.540 -0.525 1.00 49.90 102 SER A CA 1
ATOM 686 C C . SER A 1 102 ? 17.110 48.381 -1.479 1.00 46.45 102 SER A C 1
ATOM 687 O O . SER A 1 102 ? 16.599 49.431 -1.103 1.00 42.54 102 SER A O 1
ATOM 690 N N . ARG A 1 103 ? 16.932 47.895 -2.703 1.00 42.50 103 ARG A N 1
ATOM 691 C CA . ARG A 1 103 ? 16.148 48.615 -3.692 1.00 46.30 103 ARG A CA 1
ATOM 692 C C . ARG A 1 103 ? 14.771 48.986 -3.146 1.00 47.24 103 ARG A C 1
ATOM 693 O O . ARG A 1 103 ? 14.336 50.129 -3.252 1.00 49.76 103 ARG A O 1
ATOM 701 N N . ARG A 1 104 ? 14.089 48.020 -2.550 1.00 47.83 104 ARG A N 1
ATOM 702 C CA . ARG A 1 104 ? 12.730 48.244 -2.076 1.00 47.07 104 ARG A CA 1
ATOM 703 C C . ARG A 1 104 ? 12.697 49.032 -0.767 1.00 50.66 104 ARG A C 1
ATOM 704 O O . ARG A 1 104 ? 11.761 49.792 -0.520 1.00 58.46 104 ARG A O 1
ATOM 712 N N . PHE A 1 105 ? 13.717 48.854 0.068 1.00 49.63 105 PHE A N 1
ATOM 713 C CA . PHE A 1 105 ? 13.805 49.585 1.327 1.00 48.02 105 PHE A CA 1
ATOM 714 C C . PHE A 1 105 ? 14.000 51.068 1.058 1.00 52.37 105 PHE A C 1
ATOM 715 O O . PHE A 1 105 ? 13.291 51.913 1.607 1.00 58.31 105 PHE A O 1
ATOM 723 N N . MET A 1 106 ? 14.969 51.382 0.209 1.00 46.25 106 MET A N 1
ATOM 724 C CA . MET A 1 106 ? 15.210 52.759 -0.175 1.00 44.79 106 MET A CA 1
ATOM 725 C C . MET A 1 106 ? 13.951 53.374 -0.765 1.00 49.77 106 MET A C 1
ATOM 726 O O . MET A 1 106 ? 13.632 54.534 -0.506 1.00 50.50 106 MET A O 1
ATOM 731 N N . GLY A 1 107 ? 13.241 52.585 -1.565 1.00 48.68 107 GLY A N 1
ATOM 732 C CA . GLY A 1 107 ? 12.002 53.031 -2.167 1.00 47.98 107 GLY A CA 1
ATOM 733 C C . GLY A 1 107 ? 10.987 53.430 -1.117 1.00 51.19 107 GLY A C 1
ATOM 734 O O . GLY A 1 107 ? 10.199 54.354 -1.309 1.00 64.13 107 GLY A O 1
ATOM 735 N N . LEU A 1 108 ? 11.004 52.723 0.001 1.00 45.92 108 LEU A N 1
ATOM 736 C CA . LEU A 1 108 ? 10.086 53.000 1.094 1.00 53.42 108 LEU A CA 1
ATOM 737 C C . LEU A 1 108 ? 10.537 54.205 1.916 1.00 60.63 108 LEU A C 1
ATOM 738 O O . LEU A 1 108 ? 9.723 55.055 2.281 1.00 63.01 108 LEU A O 1
ATOM 743 N N . LYS A 1 109 ? 11.832 54.272 2.212 1.00 57.54 109 LYS A N 1
ATOM 744 C CA . LYS A 1 109 ? 12.397 55.454 2.852 1.00 56.14 109 LYS A CA 1
ATOM 745 C C . LYS A 1 109 ? 12.105 56.711 2.028 1.00 60.55 109 LYS A C 1
ATOM 746 O O . LYS A 1 109 ? 11.616 57.711 2.559 1.00 64.95 109 LYS A O 1
ATOM 752 N N . GLU A 1 110 ? 12.417 56.647 0.733 1.00 94.07 110 GLU A N 1
ATOM 753 C CA . GLU A 1 110 ? 12.208 57.760 -0.193 1.00 93.14 110 GLU A CA 1
ATOM 754 C C . GLU A 1 110 ? 10.803 58.319 -0.057 1.00 88.73 110 GLU A C 1
ATOM 755 O O . GLU A 1 110 ? 10.615 59.498 0.247 1.00 86.55 110 GLU A O 1
ATOM 761 N N . ARG A 1 111 ? 9.820 57.457 -0.294 1.00 87.71 111 ARG A N 1
ATOM 762 C CA . ARG A 1 111 ? 8.419 57.832 -0.183 1.00 85.76 111 ARG A CA 1
ATOM 763 C C . ARG A 1 111 ? 8.046 58.091 1.278 1.00 85.86 111 ARG A C 1
ATOM 764 O O . ARG A 1 111 ? 7.370 57.280 1.899 1.00 84.99 111 ARG A O 1
ATOM 772 N N . ARG A 1 112 ? 8.501 59.227 1.808 1.00 83.88 112 ARG A N 1
ATOM 773 C CA . ARG A 1 112 ? 8.254 59.636 3.191 1.00 79.30 112 ARG A CA 1
ATOM 774 C C . ARG A 1 112 ? 8.883 61.002 3.460 1.00 78.15 112 ARG A C 1
ATOM 775 O O . ARG A 1 112 ? 8.700 61.948 2.689 1.00 75.17 112 ARG A O 1
ATOM 783 N N . ILE A 1 132 ? 1.023 54.941 -0.376 1.00 115.82 132 ILE A N 1
ATOM 784 C CA . ILE A 1 132 ? 2.389 55.050 0.141 1.00 116.65 132 ILE A CA 1
ATOM 785 C C . ILE A 1 132 ? 3.378 55.908 -0.681 1.00 108.46 132 ILE A C 1
ATOM 786 O O . ILE A 1 132 ? 4.441 56.269 -0.171 1.00 113.50 132 ILE A O 1
ATOM 791 N N . GLY A 1 133 ? 3.074 56.214 -1.941 1.00 90.83 133 GLY A N 1
ATOM 792 C CA . GLY A 1 133 ? 1.942 55.672 -2.659 1.00 87.02 133 GLY A CA 1
ATOM 793 C C . GLY A 1 133 ? 2.404 55.194 -4.022 1.00 92.19 133 GLY A C 1
ATOM 794 O O . GLY A 1 133 ? 2.627 55.992 -4.934 1.00 93.94 133 GLY A O 1
ATOM 795 N N . LYS A 1 134 ? 2.576 53.885 -4.159 1.00 90.79 134 LYS A N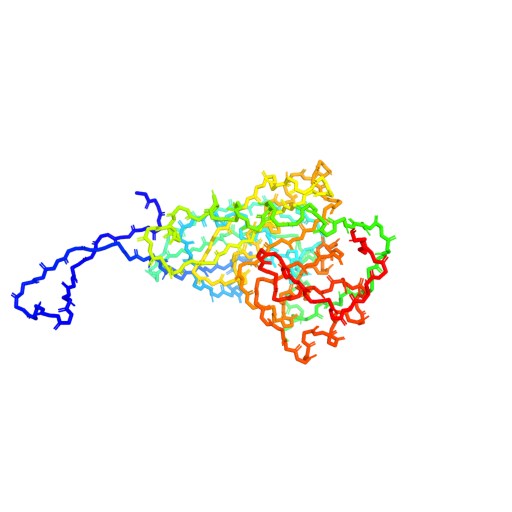 1
ATOM 796 C CA . LYS A 1 134 ? 2.925 53.308 -5.445 1.00 90.95 134 LYS A CA 1
ATOM 797 C C . LYS A 1 134 ? 1.717 53.437 -6.393 1.00 88.66 134 LYS A C 1
ATOM 798 O O . LYS A 1 134 ? 0.585 53.644 -5.937 1.00 73.63 134 LYS A O 1
ATOM 804 N N . PRO A 1 135 ? 1.966 53.372 -7.715 1.00 100.02 135 PRO A N 1
ATOM 805 C CA . PRO A 1 135 ? 0.912 53.397 -8.738 1.00 104.44 135 PRO A CA 1
ATOM 806 C C . PRO A 1 135 ? 0.166 52.076 -8.838 1.00 107.18 135 PRO A C 1
ATOM 807 O O . PRO A 1 135 ? 0.769 51.006 -8.714 1.00 103.26 135 PRO A O 1
ATOM 811 N N . VAL A 1 136 ? -1.135 52.154 -9.086 1.00 66.30 136 VAL A N 1
ATOM 812 C CA . VAL A 1 136 ? -1.943 50.948 -9.249 1.00 71.97 136 VAL A CA 1
ATOM 813 C C . VAL A 1 136 ? -1.765 50.273 -10.620 1.00 71.97 136 VAL A C 1
ATOM 814 O O . VAL A 1 136 ? -1.266 49.147 -10.703 1.00 79.55 136 VAL A O 1
ATOM 818 N N . GLN A 1 137 ? -2.164 50.962 -11.683 1.00 61.18 137 GLN A N 1
ATOM 819 C CA . GLN A 1 137 ? -2.020 50.435 -13.040 1.00 72.33 137 GLN A CA 1
ATOM 820 C C . GLN A 1 137 ? -3.162 49.500 -13.418 1.00 70.86 137 GLN A C 1
ATOM 821 O O . GLN A 1 137 ? -3.381 48.471 -12.773 1.00 71.73 137 GLN A O 1
ATOM 827 N N . PRO A 1 138 ? -3.901 49.874 -14.470 1.00 62.40 138 PRO A N 1
ATOM 828 C CA . PRO A 1 138 ? -5.049 49.140 -14.998 1.00 62.55 138 PRO A CA 1
ATOM 829 C C . PRO A 1 138 ? -4.760 47.662 -15.167 1.00 56.38 138 PRO A C 1
ATOM 830 O O . PRO A 1 138 ? -3.682 47.258 -15.598 1.00 49.90 138 PRO A O 1
ATOM 834 N N . LEU A 1 139 ? -5.750 46.864 -14.804 1.00 51.20 139 LEU A N 1
ATOM 835 C CA . LEU A 1 139 ? -5.658 45.427 -14.885 1.00 45.44 139 LEU A CA 1
ATOM 836 C C . LEU A 1 139 ? -5.985 45.025 -16.298 1.00 43.82 139 LEU A C 1
ATOM 837 O O . LEU A 1 139 ? -6.602 45.797 -17.029 1.00 47.56 139 LEU A O 1
ATOM 842 N N . PRO A 1 140 ? -5.574 43.812 -16.689 1.00 43.52 140 PRO A N 1
ATOM 843 C CA . PRO A 1 140 ? -5.979 43.222 -17.961 1.00 44.24 140 PRO A CA 1
ATOM 844 C C . PRO A 1 140 ? -7.283 42.503 -17.740 1.00 43.19 140 PRO A C 1
ATOM 845 O O . PRO A 1 140 ? -7.670 42.315 -16.576 1.00 46.95 140 PRO A O 1
ATOM 849 N N . PHE A 1 141 ? -7.937 42.088 -18.818 1.00 34.95 141 PHE A N 1
ATOM 850 C CA . PHE A 1 141 ? -9.135 41.275 -18.691 1.00 40.67 141 PHE A CA 1
ATOM 851 C C . PHE A 1 141 ? -8.783 39.847 -19.043 1.00 44.06 141 PHE A C 1
ATOM 852 O O . PHE A 1 141 ? -8.435 39.552 -20.172 1.00 54.68 141 PHE A O 1
ATOM 860 N N . THR A 1 142 ? -8.878 38.966 -18.058 1.00 44.80 142 THR A N 1
ATOM 861 C CA . THR A 1 142 ? -8.245 37.659 -18.105 1.00 45.35 142 THR A CA 1
ATOM 862 C C . THR A 1 142 ? -9.136 36.689 -17.382 1.00 54.47 142 THR A C 1
ATOM 863 O O . THR A 1 142 ? -9.138 35.489 -17.643 1.00 62.48 142 THR A O 1
ATOM 867 N N . GLN A 1 143 ? -9.907 37.242 -16.460 1.00 56.10 143 GLN A N 1
ATOM 868 C CA . GLN A 1 143 ? -10.710 36.455 -15.553 1.00 50.98 143 GLN A CA 1
ATOM 869 C C . GLN A 1 143 ? -12.174 36.527 -15.909 1.00 51.46 143 GLN A C 1
ATOM 870 O O . GLN A 1 143 ? -12.646 37.498 -16.494 1.00 52.12 143 GLN A O 1
ATOM 876 N N . THR A 1 144 ? -12.882 35.474 -15.546 1.00 47.39 144 THR A N 1
ATOM 877 C CA . THR A 1 144 ? -14.286 35.357 -15.836 1.00 46.35 144 THR A CA 1
ATOM 878 C C . THR A 1 144 ? -14.856 34.789 -14.585 1.00 49.46 144 THR A C 1
ATOM 879 O O . THR A 1 144 ? -14.138 34.156 -13.816 1.00 55.73 144 THR A O 1
ATOM 883 N N . PHE A 1 145 ? -16.145 34.990 -14.371 1.00 45.82 145 PHE A N 1
ATOM 884 C CA . PHE A 1 145 ? -16.792 34.268 -13.300 1.00 46.39 145 PHE A CA 1
ATOM 885 C C . PHE A 1 145 ? -18.281 34.038 -13.539 1.00 50.32 145 PHE A C 1
ATOM 886 O O . PHE A 1 145 ? -19.036 34.965 -13.837 1.00 50.57 145 PHE A O 1
ATOM 894 N N . ASP A 1 146 ? -18.688 32.783 -13.409 1.00 51.59 146 ASP A N 1
ATOM 895 C CA . ASP A 1 146 ? -20.095 32.430 -13.483 1.00 53.06 146 ASP A CA 1
ATOM 896 C C . ASP A 1 146 ? -20.777 32.678 -12.131 1.00 54.13 146 ASP A C 1
ATOM 897 O O . ASP A 1 146 ? -20.536 31.966 -11.156 1.00 51.69 146 ASP A O 1
ATOM 902 N N . LEU A 1 147 ? -21.633 33.690 -12.077 1.00 50.30 147 LEU A N 1
ATOM 903 C CA . LEU A 1 147 ? -22.279 34.065 -10.827 1.00 37.39 147 LEU A CA 1
ATOM 904 C C . LEU A 1 147 ? -23.102 32.948 -10.221 1.00 41.18 147 LEU A C 1
ATOM 905 O O . LEU A 1 147 ? -23.475 33.005 -9.052 1.00 53.87 147 LEU A O 1
ATOM 910 N N . ASN A 1 148 ? -23.369 31.915 -11.001 1.00 40.21 148 ASN A N 1
ATOM 911 C CA . ASN A 1 148 ? -24.097 30.776 -10.473 1.00 44.53 148 ASN A CA 1
ATOM 912 C C . ASN A 1 148 ? -23.275 29.980 -9.475 1.00 51.05 148 ASN A C 1
ATOM 913 O O . ASN A 1 148 ? -23.819 29.398 -8.541 1.00 56.23 148 ASN A O 1
ATOM 918 N N . LYS A 1 149 ? -21.959 29.984 -9.658 1.00 56.55 149 LYS A N 1
ATOM 919 C CA . LYS A 1 149 ? -21.057 29.268 -8.757 1.00 55.66 149 LYS A CA 1
ATOM 920 C C . LYS A 1 149 ? -20.807 30.032 -7.453 1.00 55.99 149 LYS A C 1
ATOM 921 O O . LYS A 1 149 ? -20.118 29.535 -6.562 1.00 60.24 149 LYS A O 1
ATOM 927 N N . LEU A 1 150 ? -21.369 31.234 -7.339 1.00 52.80 150 LEU A N 1
ATOM 928 C CA . LEU A 1 150 ? -21.020 32.135 -6.241 1.00 43.80 150 LEU A CA 1
ATOM 929 C C . LEU A 1 150 ? -21.735 31.824 -4.935 1.00 47.27 150 LEU A C 1
ATOM 930 O O . LEU A 1 150 ? -21.135 31.912 -3.873 1.00 49.26 150 LEU A O 1
ATOM 935 N N . ASP A 1 151 ? -23.015 31.479 -5.011 1.00 49.06 151 ASP A N 1
ATOM 936 C CA . ASP A 1 151 ? -23.785 31.191 -3.805 1.00 46.00 151 ASP A CA 1
ATOM 937 C C . ASP A 1 151 ? -23.120 30.151 -2.922 1.00 47.51 151 ASP A C 1
ATOM 938 O O . ASP A 1 151 ? -23.041 30.324 -1.706 1.00 44.65 151 ASP A O 1
ATOM 943 N N . ASP A 1 152 ? -22.658 29.061 -3.526 1.00 52.61 152 ASP A N 1
ATOM 944 C CA . ASP A 1 152 ? -22.033 27.998 -2.747 1.00 53.82 152 ASP A CA 1
ATOM 945 C C . ASP A 1 152 ? -20.825 28.538 -2.010 1.00 49.37 152 ASP A C 1
ATOM 946 O O . ASP A 1 152 ? -20.651 28.279 -0.819 1.00 50.56 152 ASP A O 1
ATOM 951 N N . ALA A 1 153 ? -19.990 29.286 -2.7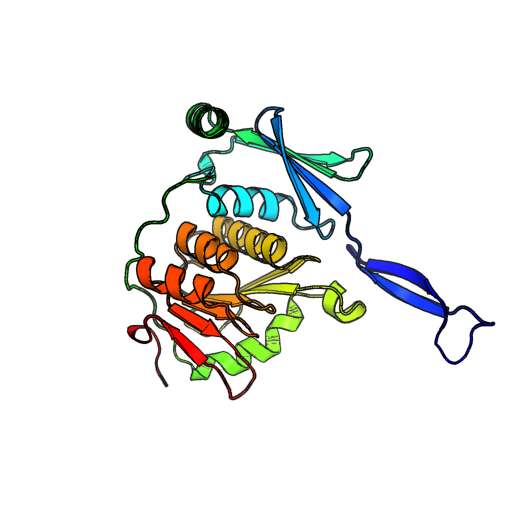22 1.00 38.90 153 ALA A N 1
ATOM 952 C CA . ALA A 1 153 ? -18.841 29.936 -2.102 1.00 36.55 153 ALA A CA 1
ATOM 953 C C . ALA A 1 153 ? -19.252 30.815 -0.910 1.00 40.23 153 ALA A C 1
ATOM 954 O O . ALA A 1 153 ? -18.586 30.828 0.120 1.00 42.14 153 ALA A O 1
ATOM 956 N N . LEU A 1 154 ? -20.355 31.542 -1.058 1.00 44.47 154 LEU A N 1
ATOM 957 C CA . LEU A 1 154 ? -20.881 32.388 0.013 1.00 43.77 154 LEU A CA 1
ATOM 958 C C . LEU A 1 154 ? -21.167 31.605 1.306 1.00 44.89 154 LEU A C 1
ATOM 959 O O . LEU A 1 154 ? -20.837 32.058 2.409 1.00 43.68 154 LEU A O 1
ATOM 964 N N . ARG A 1 155 ? -21.777 30.433 1.157 1.00 40.99 155 ARG A N 1
ATOM 965 C CA . ARG A 1 155 ? -22.060 29.552 2.281 1.00 40.54 155 ARG A CA 1
ATOM 966 C C . ARG A 1 155 ? -20.798 28.963 2.952 1.00 43.67 155 ARG A C 1
ATOM 967 O O . ARG A 1 155 ? -20.855 28.504 4.089 1.00 46.78 155 ARG A O 1
ATOM 975 N N . HIS A 1 156 ? -19.658 28.985 2.267 1.00 50.01 156 HIS A N 1
ATOM 976 C CA . HIS A 1 156 ? -18.446 28.382 2.829 1.00 48.65 156 HIS A CA 1
ATOM 977 C C . HIS A 1 156 ? -17.404 29.361 3.370 1.00 49.05 156 HIS A C 1
ATOM 978 O O . HIS A 1 156 ? -16.366 28.932 3.879 1.00 51.94 156 HIS A O 1
ATOM 985 N N . LEU A 1 157 ? -17.665 30.661 3.273 1.00 42.73 157 LEU A N 1
ATOM 986 C CA . LEU A 1 157 ? -16.726 31.637 3.815 1.00 36.04 157 LEU A CA 1
ATOM 987 C C . LEU A 1 157 ? -16.472 31.337 5.296 1.00 46.39 157 LEU A C 1
ATOM 988 O O . LEU A 1 157 ? -15.337 31.411 5.765 1.00 50.89 157 LEU A O 1
ATOM 993 N N . ASN A 1 158 ? -17.542 30.992 6.015 1.00 50.65 158 ASN A N 1
ATOM 994 C CA . ASN A 1 158 ? -17.485 30.615 7.431 1.00 45.92 158 ASN A CA 1
ATOM 995 C C . ASN A 1 158 ? -16.356 29.673 7.768 1.00 40.44 158 ASN A C 1
ATOM 996 O O . ASN A 1 158 ? -15.779 29.758 8.845 1.00 45.38 158 ASN A O 1
ATOM 1001 N N . ASP A 1 159 ? -16.066 28.760 6.846 1.00 29.30 159 ASP A N 1
ATOM 1002 C CA . ASP A 1 159 ? -15.118 27.691 7.094 1.00 28.58 159 ASP A CA 1
ATOM 1003 C C . ASP A 1 159 ? -13.724 28.210 7.353 1.00 34.47 159 ASP A C 1
ATOM 1004 O O . ASP A 1 159 ? -12.822 27.442 7.665 1.00 49.13 159 ASP A O 1
ATOM 1009 N N . PHE A 1 160 ? -13.538 29.512 7.212 1.00 31.24 160 PHE A N 1
ATOM 1010 C CA . PHE A 1 160 ? -12.213 30.090 7.370 1.00 36.02 160 PHE A CA 1
ATOM 1011 C C . PHE A 1 160 ? -12.167 31.040 8.545 1.00 40.95 160 PHE A C 1
ATOM 1012 O O . PHE A 1 160 ? -11.171 31.737 8.759 1.00 43.99 160 PHE A O 1
ATOM 1020 N N . G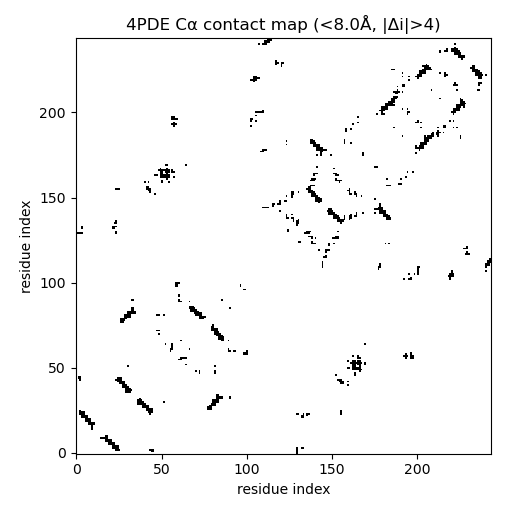LN A 1 161 ? -13.254 31.043 9.312 1.00 43.80 161 GLN A N 1
ATOM 1021 C CA . GLN A 1 161 ? -13.317 31.805 10.550 1.00 42.35 161 GLN A CA 1
ATOM 1022 C C . GLN A 1 161 ? -13.706 30.941 11.750 1.00 38.49 161 GLN A C 1
ATOM 1023 O O . GLN A 1 161 ? -14.837 30.987 12.218 1.00 46.69 161 GLN A O 1
ATOM 1029 N N . PRO A 1 162 ? -12.758 30.130 12.239 1.00 34.14 162 PRO A N 1
ATOM 1030 C CA . PRO A 1 162 ? -12.908 29.438 13.517 1.00 38.32 162 PRO A CA 1
ATOM 1031 C C . PRO A 1 162 ? -13.197 30.421 14.646 1.00 35.88 162 PRO A C 1
ATOM 1032 O O . PRO A 1 162 ? -14.168 30.206 15.365 1.00 41.49 162 PRO A O 1
ATOM 1036 N N . VAL A 1 163 ? -12.394 31.477 14.794 1.00 25.06 163 VAL A N 1
ATOM 1037 C CA . VAL A 1 163 ? -12.696 32.488 15.807 1.00 26.67 163 VAL A CA 1
ATOM 1038 C C . VAL A 1 163 ? -13.928 33.334 15.498 1.00 30.63 163 VAL A C 1
ATOM 1039 O O . VAL A 1 163 ? -14.643 33.724 16.402 1.00 38.27 163 VAL A O 1
ATOM 1043 N N . GLY A 1 164 ? -14.173 33.621 14.227 1.00 35.33 164 GLY A N 1
ATOM 1044 C CA . GLY A 1 164 ? -15.375 34.339 13.853 1.00 35.68 164 GLY A CA 1
ATOM 1045 C C . GLY A 1 164 ? -16.546 33.515 14.332 1.00 36.25 164 GLY A C 1
ATOM 1046 O O . GLY A 1 164 ? -17.456 34.022 14.980 1.00 37.05 164 GLY A O 1
ATOM 1047 N N . GLN A 1 165 ? -16.494 32.222 14.030 1.00 37.00 165 GLN A N 1
ATOM 1048 C CA . GLN A 1 165 ? -17.530 31.278 14.439 1.00 40.33 165 GLN A CA 1
ATOM 1049 C C . GLN A 1 165 ? -17.841 31.344 15.938 1.00 40.44 165 GLN A C 1
ATOM 1050 O O . GLN A 1 165 ? -19.002 31.301 16.328 1.00 36.00 165 GLN A O 1
ATOM 1056 N N . LEU A 1 166 ? -16.799 31.463 16.763 1.00 44.00 166 LEU A N 1
ATOM 1057 C CA . LEU A 1 166 ? -16.921 31.411 18.223 1.00 38.01 166 LEU A CA 1
ATOM 1058 C C . LEU A 1 166 ? -17.248 32.746 18.856 1.00 37.49 166 LEU A C 1
ATOM 1059 O O . LEU A 1 166 ? -17.594 32.816 20.032 1.00 41.80 166 LEU A O 1
ATOM 1064 N N . THR A 1 167 ? -17.139 33.802 18.070 1.00 27.38 167 THR A N 1
ATOM 1065 C CA . THR A 1 167 ? -16.788 35.089 18.614 1.00 23.46 167 THR A CA 1
ATOM 1066 C C . THR A 1 167 ? -17.600 36.243 18.026 1.00 31.15 167 THR A C 1
ATOM 1067 O O . THR A 1 167 ? -17.994 37.169 18.757 1.00 31.13 167 THR A O 1
ATOM 1071 N N . GLY A 1 168 ? -17.851 36.183 16.714 1.00 28.53 168 GLY A N 1
ATOM 1072 C CA . GLY A 1 168 ? -18.667 37.176 16.032 1.00 23.36 168 GLY A CA 1
ATOM 1073 C C . GLY A 1 168 ? -17.925 38.473 15.741 1.00 33.41 168 GLY A C 1
ATOM 1074 O O . GLY A 1 168 ? -18.540 39.509 15.419 1.00 28.95 168 GLY A O 1
ATOM 1075 N N . CYS A 1 169 ? -16.597 38.408 15.823 1.00 35.35 169 CYS A N 1
ATOM 1076 C CA . CYS A 1 169 ? -15.772 39.606 15.787 1.00 33.71 169 CYS A CA 1
ATOM 1077 C C . CYS A 1 169 ? -14.746 39.563 14.677 1.00 35.87 169 CYS A C 1
ATOM 1078 O O . CYS A 1 169 ? -13.858 40.404 14.602 1.00 38.39 169 CYS A O 1
ATOM 1081 N N . THR A 1 170 ? -14.871 38.580 13.804 1.00 38.80 170 THR A N 1
ATOM 1082 C CA . THR A 1 170 ? -13.886 38.404 12.760 1.00 34.43 170 THR A CA 1
ATOM 1083 C C . THR A 1 170 ? -14.433 38.780 11.372 1.00 35.63 170 THR A C 1
ATOM 1084 O O . THR A 1 170 ? -15.639 38.818 11.165 1.00 37.58 170 THR A O 1
ATOM 1088 N N . HIS A 1 171 ? -13.539 39.115 10.448 1.00 37.27 171 HIS A N 1
ATOM 1089 C CA . HIS A 1 171 ? -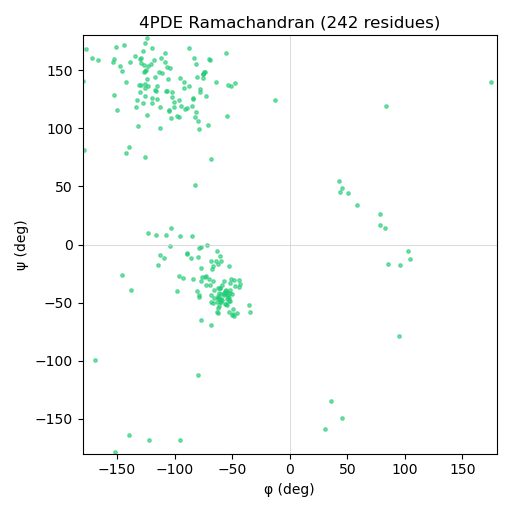13.858 39.165 9.024 1.00 25.27 171 HIS A CA 1
ATOM 1090 C C . HIS A 1 171 ? -12.969 38.136 8.368 1.00 35.96 171 HIS A C 1
ATOM 1091 O O . HIS A 1 171 ? -11.945 37.766 8.925 1.00 41.35 171 HIS A O 1
ATOM 1098 N N . ALA A 1 172 ? -13.346 37.676 7.184 1.00 44.90 172 ALA A N 1
ATOM 1099 C CA . ALA A 1 172 ? -12.512 36.744 6.435 1.00 44.98 172 ALA A CA 1
ATOM 1100 C C . ALA A 1 172 ? -12.308 37.216 5.001 1.00 37.76 172 ALA A C 1
ATOM 1101 O O . ALA A 1 172 ? -13.111 37.990 4.493 1.00 35.58 172 ALA A O 1
ATOM 1103 N N . ALA A 1 173 ? -11.218 36.759 4.375 1.00 38.56 173 ALA A N 1
ATOM 1104 C CA . ALA A 1 173 ? -10.953 36.947 2.934 1.00 30.28 173 ALA A CA 1
ATOM 1105 C C . ALA A 1 173 ? -10.532 35.622 2.319 1.00 37.50 173 ALA A C 1
ATOM 1106 O O . ALA A 1 173 ? -9.581 34.998 2.792 1.00 42.16 173 ALA A O 1
ATOM 1108 N N . ALA A 1 174 ? -11.241 35.183 1.277 1.00 37.39 174 ALA A N 1
ATOM 1109 C CA . ALA A 1 174 ? -10.974 33.872 0.679 1.00 31.32 174 ALA A CA 1
ATOM 1110 C C . ALA A 1 174 ? -10.596 33.991 -0.783 1.00 32.38 174 ALA A C 1
ATOM 1111 O O . ALA A 1 174 ? -10.944 34.971 -1.443 1.00 36.64 174 ALA A O 1
ATOM 1113 N N . TRP A 1 175 ? -9.868 32.997 -1.280 1.00 33.37 175 TRP A N 1
ATOM 1114 C CA . TRP A 1 175 ? -9.619 32.894 -2.712 1.00 33.78 175 TRP A CA 1
ATOM 1115 C C . TRP A 1 175 ? -10.514 31.846 -3.349 1.00 36.16 175 TRP A C 1
ATOM 1116 O O . TRP A 1 175 ? -10.559 30.689 -2.930 1.00 37.07 175 TRP A O 1
ATOM 1127 N N . MET A 1 176 ? -11.211 32.265 -4.388 1.00 37.80 176 MET A N 1
ATOM 1128 C CA . MET A 1 176 ? -12.186 31.422 -5.034 1.00 38.95 176 MET A CA 1
ATOM 1129 C C . MET A 1 176 ? -11.733 31.256 -6.468 1.00 42.03 176 MET A C 1
ATOM 1130 O O . MET A 1 176 ? -11.531 32.239 -7.168 1.00 43.97 176 MET A O 1
ATOM 1135 N N . LEU A 1 177 ? -11.525 30.014 -6.886 1.00 47.58 177 LEU A N 1
ATOM 1136 C CA . LEU A 1 177 ? -11.202 29.716 -8.280 1.00 46.73 177 LEU A CA 1
ATOM 1137 C C . LEU A 1 177 ? -12.410 29.942 -9.188 1.00 49.04 177 LEU A C 1
ATOM 1138 O O . LEU A 1 177 ? -13.552 29.948 -8.724 1.00 44.56 177 LEU A O 1
ATOM 1143 N N . PRO A 1 178 ? -12.162 30.117 -10.496 1.00 54.09 178 PRO A N 1
ATOM 1144 C CA . PRO A 1 178 ? -13.278 30.240 -11.445 1.00 50.89 178 PRO A CA 1
ATOM 1145 C C . PRO A 1 178 ? -14.315 29.130 -11.220 1.00 53.92 178 PRO A C 1
ATOM 1146 O O . PRO A 1 178 ? -15.513 29.337 -11.445 1.00 53.74 178 PRO A O 1
ATOM 1150 N N . SER A 1 179 ? -13.833 27.973 -10.764 1.00 58.23 179 SER A N 1
ATOM 1151 C CA . SER A 1 179 ? -14.665 26.821 -10.402 1.00 59.24 179 SER A CA 1
ATOM 1152 C C . SER A 1 179 ? -15.764 27.203 -9.435 1.00 53.83 179 SER A C 1
ATOM 1153 O O . SER A 1 179 ? -16.852 26.629 -9.454 1.00 48.25 179 SER A O 1
ATOM 1156 N N . GLY A 1 180 ? -15.453 28.173 -8.579 1.00 54.41 180 GLY A N 1
ATOM 1157 C CA . GLY A 1 180 ? -16.300 28.532 -7.462 1.00 46.86 180 GLY A CA 1
ATOM 1158 C C . GLY A 1 180 ? -15.721 27.994 -6.169 1.00 45.36 180 GLY A C 1
ATOM 1159 O O . GLY A 1 180 ? -16.156 28.381 -5.093 1.00 47.70 180 GLY A O 1
ATOM 1160 N N . GLU A 1 181 ? -14.738 27.102 -6.269 1.00 49.79 181 GLU A N 1
ATOM 1161 C CA . GLU A 1 181 ? -14.165 26.453 -5.083 1.00 57.15 181 GLU A CA 1
ATOM 1162 C C . GLU A 1 181 ? -13.295 27.392 -4.253 1.00 50.62 181 GLU A C 1
ATOM 1163 O O . GLU A 1 181 ? -12.372 28.023 -4.782 1.00 47.86 181 GLU A O 1
ATOM 1169 N N . LEU A 1 182 ? -13.581 27.478 -2.955 1.00 39.42 182 LEU A N 1
ATOM 1170 C CA . LEU A 1 182 ? -12.722 28.237 -2.053 1.00 42.17 182 LEU A CA 1
ATOM 1171 C C . LEU A 1 182 ? -11.484 27.423 -1.675 1.00 54.38 182 LEU A C 1
ATOM 1172 O O . LEU A 1 182 ? -11.566 26.486 -0.879 1.00 67.43 182 LEU A O 1
ATOM 1177 N N . VAL A 1 183 ? -10.336 27.784 -2.238 1.00 49.69 183 VAL A N 1
ATOM 1178 C CA . VAL A 1 183 ? -9.116 27.016 -2.018 1.00 52.99 183 VAL A CA 1
ATOM 1179 C C . VAL A 1 183 ? -8.483 27.243 -0.639 1.00 54.78 183 VAL A C 1
ATOM 1180 O O . VAL A 1 183 ? -7.807 26.363 -0.106 1.00 59.22 183 VAL A O 1
ATOM 1184 N N . GLY A 1 184 ? -8.709 28.419 -0.064 1.00 52.07 184 GLY A N 1
ATOM 1185 C CA . GLY A 1 184 ? -8.138 28.762 1.228 1.00 50.03 184 GLY A CA 1
ATOM 1186 C C . GLY A 1 184 ? -8.614 30.130 1.683 1.00 49.97 184 GLY A C 1
ATOM 1187 O O . GLY A 1 184 ? -9.209 30.876 0.899 1.00 50.55 184 GLY A O 1
ATOM 1188 N N . GLY A 1 185 ? -8.358 30.467 2.946 1.00 47.04 185 GLY A N 1
ATOM 1189 C CA . GLY A 1 185 ? -8.862 31.713 3.498 1.00 39.86 185 GLY A CA 1
ATOM 1190 C C . GLY A 1 185 ? -8.331 32.060 4.873 1.00 37.55 185 GLY A C 1
ATOM 1191 O O . GLY A 1 185 ? -7.845 31.202 5.599 1.00 45.30 185 GLY A O 1
ATOM 1192 N N . HIS A 1 186 ? -8.440 33.335 5.222 1.00 33.10 186 HIS A N 1
ATOM 1193 C CA . HIS A 1 186 ? -7.863 33.858 6.440 1.00 34.39 186 HIS A CA 1
ATOM 1194 C C . HIS A 1 186 ? -8.762 34.885 7.075 1.00 41.00 186 HIS A C 1
ATOM 1195 O O . HIS A 1 186 ? -9.350 35.707 6.377 1.00 37.87 186 HIS A O 1
ATOM 1202 N N . GLU A 1 187 ? -8.859 34.830 8.407 1.00 38.58 187 GLU A N 1
ATOM 1203 C CA . GLU A 1 187 ? -9.709 35.753 9.142 1.00 26.11 187 GLU A CA 1
ATOM 1204 C C . GLU A 1 187 ? -8.881 36.764 9.899 1.00 25.84 187 GLU A C 1
ATOM 1205 O O . GLU A 1 187 ? -7.675 36.609 10.048 1.00 22.57 187 GLU A O 1
ATOM 1211 N N . ASP A 1 188 ? -9.540 37.822 10.346 1.00 34.87 188 ASP A N 1
ATOM 1212 C CA . ASP A 1 188 ? -8.893 38.822 11.174 1.00 33.54 188 ASP A CA 1
ATOM 1213 C C . ASP A 1 188 ? -9.907 39.734 11.803 1.00 36.40 188 ASP A C 1
ATOM 1214 O O . ASP A 1 188 ? -11.035 39.857 11.339 1.00 43.81 188 ASP A O 1
ATOM 1219 N N . VAL A 1 189 ? -9.483 40.374 12.876 1.00 35.29 189 VAL A N 1
ATOM 1220 C CA . VAL A 1 189 ? -10.301 41.345 13.564 1.00 38.26 189 VAL A CA 1
ATOM 1221 C C . VAL A 1 189 ? -10.667 42.505 12.635 1.00 33.85 189 VAL A C 1
ATOM 1222 O O . VAL A 1 189 ? -11.788 43.015 12.688 1.00 33.55 189 VAL A O 1
ATOM 1226 N N . GLY A 1 190 ? -9.723 42.898 11.781 1.00 21.06 190 GLY A N 1
ATOM 1227 C CA . GLY A 1 190 ? -9.957 43.945 10.798 1.00 27.83 190 GLY A CA 1
ATOM 1228 C C . GLY A 1 190 ? -9.890 43.475 9.349 1.00 39.01 190 GLY A C 1
ATOM 1229 O O . GLY A 1 190 ? -8.983 42.737 8.961 1.00 42.50 190 GLY A O 1
ATOM 1230 N N . ARG A 1 191 ? -10.845 43.928 8.542 1.00 40.11 191 ARG A N 1
ATOM 1231 C CA . ARG A 1 191 ? -11.021 43.435 7.179 1.00 27.67 191 ARG A CA 1
ATOM 1232 C C . ARG A 1 191 ? -9.785 43.578 6.306 1.00 30.30 191 ARG A C 1
ATOM 1233 O O . ARG A 1 191 ? -9.459 42.661 5.557 1.00 40.53 191 ARG A O 1
ATOM 1241 N N . HIS A 1 192 ? -9.089 44.709 6.396 1.00 24.79 192 HIS A N 1
ATOM 1242 C CA . HIS A 1 192 ? -7.873 44.913 5.581 1.00 25.75 192 HIS A CA 1
ATOM 1243 C C . HIS A 1 192 ? -6.769 43.903 5.868 1.00 29.77 192 HIS A C 1
ATOM 1244 O O . HIS A 1 192 ? -6.255 43.261 4.954 1.00 38.34 192 HIS A O 1
ATOM 1251 N N . VAL A 1 193 ? -6.416 43.770 7.143 1.00 26.55 193 VAL A N 1
ATOM 1252 C CA . VAL A 1 193 ? -5.463 42.766 7.587 1.00 28.77 193 VAL A CA 1
ATOM 1253 C C . VAL A 1 193 ? -5.884 41.371 7.116 1.00 30.29 193 VAL A C 1
ATOM 1254 O O . VAL A 1 193 ? -5.049 40.603 6.635 1.00 34.96 193 VAL A O 1
ATOM 1258 N N . ALA A 1 194 ? -7.172 41.055 7.242 1.00 19.19 194 ALA A N 1
ATOM 1259 C CA . ALA A 1 194 ? -7.717 39.801 6.707 1.00 26.58 194 ALA A CA 1
ATOM 1260 C C . ALA A 1 194 ? -7.471 39.613 5.199 1.00 35.30 194 ALA A C 1
ATOM 1261 O O . ALA A 1 194 ? -7.130 38.507 4.743 1.00 34.03 194 ALA A O 1
ATOM 1263 N N . LEU A 1 195 ? -7.659 40.686 4.431 1.00 29.39 195 LEU A N 1
ATOM 1264 C CA . LEU A 1 195 ? -7.404 40.642 3.000 1.00 30.89 195 LEU A CA 1
ATOM 1265 C C . LEU A 1 195 ? -5.907 40.483 2.749 1.00 33.46 195 LEU A C 1
ATOM 1266 O O . LEU A 1 195 ? -5.480 39.613 1.990 1.00 32.03 195 LEU A O 1
ATOM 1271 N N . ASP A 1 196 ? -5.113 41.323 3.400 1.00 32.55 196 ASP A N 1
ATOM 1272 C CA . ASP A 1 196 ? -3.665 41.245 3.279 1.00 35.02 196 ASP A CA 1
ATOM 1273 C C . ASP A 1 196 ? -3.167 39.820 3.518 1.00 36.10 196 ASP A C 1
ATOM 1274 O O . ASP A 1 196 ? -2.295 39.325 2.814 1.00 30.08 196 ASP A O 1
ATOM 1279 N N . LYS A 1 197 ? -3.721 39.165 4.527 1.00 40.58 197 LYS A N 1
ATOM 1280 C CA . LYS A 1 197 ? -3.312 37.809 4.846 1.00 41.47 197 LYS A CA 1
ATOM 1281 C C . LYS A 1 197 ? -3.614 36.881 3.679 1.00 39.77 197 LYS A C 1
ATOM 1282 O O . LYS A 1 197 ? -2.780 36.069 3.295 1.00 35.56 197 LYS A O 1
ATOM 1288 N N . LEU A 1 198 ? -4.811 36.987 3.118 1.00 40.28 198 LEU A N 1
ATOM 1289 C CA . LEU A 1 198 ? -5.141 36.142 1.983 1.00 37.83 198 LEU A CA 1
ATOM 1290 C C . LEU A 1 198 ? -4.197 36.437 0.810 1.00 40.07 198 LEU A C 1
ATOM 1291 O O . LEU A 1 198 ? -3.667 35.523 0.179 1.00 43.94 198 LEU A O 1
ATOM 1296 N N . LEU A 1 199 ? -3.993 37.718 0.529 1.00 32.08 199 LEU A N 1
ATOM 1297 C CA . LEU A 1 199 ? -3.088 38.128 -0.528 1.00 37.96 199 LEU A CA 1
ATOM 1298 C C . LEU A 1 199 ? -1.705 37.533 -0.321 1.00 44.49 199 LEU A C 1
ATOM 1299 O O . LEU A 1 199 ? -1.043 37.120 -1.281 1.00 47.75 199 LEU A O 1
ATOM 1304 N N . GLY A 1 200 ? -1.274 37.494 0.936 1.00 34.57 200 GLY A N 1
ATOM 1305 C CA . GLY A 1 200 ? -0.035 36.838 1.294 1.00 25.79 200 GLY A CA 1
ATOM 1306 C C . GLY A 1 200 ? -0.122 35.355 1.000 1.00 33.17 200 GLY A C 1
ATOM 1307 O O . GLY A 1 200 ? 0.763 34.793 0.371 1.00 44.03 200 GLY A O 1
ATOM 1308 N N . ARG A 1 201 ? -1.196 34.722 1.458 1.00 32.15 201 ARG A N 1
ATOM 1309 C CA . ARG A 1 201 ? -1.425 33.307 1.218 1.00 33.60 201 ARG A CA 1
ATOM 1310 C C . ARG A 1 201 ? -1.247 33.023 -0.256 1.00 42.42 201 ARG A C 1
ATOM 1311 O O . ARG A 1 201 ? -0.388 32.236 -0.657 1.00 49.25 201 ARG A O 1
ATOM 1319 N N . ARG A 1 202 ? -2.079 33.670 -1.063 1.00 36.92 202 ARG A N 1
ATOM 1320 C CA . ARG A 1 202 ? -2.110 33.382 -2.482 1.00 35.91 202 ARG A CA 1
ATOM 1321 C C . ARG A 1 202 ? -0.750 33.660 -3.094 1.00 36.45 202 ARG A C 1
ATOM 1322 O O . ARG A 1 202 ? -0.280 32.905 -3.936 1.00 38.00 202 ARG A O 1
ATOM 1330 N N . SER A 1 203 ? -0.092 34.711 -2.621 1.00 38.64 203 SER A N 1
ATOM 1331 C CA . SER A 1 203 ? 1.273 35.014 -3.046 1.00 39.01 203 SER A CA 1
ATOM 1332 C C . SER A 1 203 ? 2.205 33.822 -2.885 1.00 41.99 203 SER A C 1
ATOM 1333 O O . SER A 1 203 ? 3.275 33.783 -3.472 1.00 48.95 203 SER A O 1
ATOM 1336 N N . GLN A 1 204 ? 1.797 32.855 -2.077 1.00 43.89 204 GLN A N 1
ATOM 1337 C CA . GLN A 1 204 ? 2.644 31.719 -1.746 1.00 42.02 204 GLN A CA 1
ATOM 1338 C C . GLN A 1 204 ? 2.141 30.449 -2.396 1.00 49.14 204 GLN A C 1
ATOM 1339 O O . GLN A 1 204 ? 2.819 29.423 -2.387 1.00 45.75 204 GLN A O 1
ATOM 1345 N N . GLU A 1 205 ? 0.931 30.512 -2.934 1.00 52.23 205 GLU A N 1
ATOM 1346 C CA . GLU A 1 205 ? 0.348 29.365 -3.596 1.00 53.83 205 GLU A CA 1
ATOM 1347 C C . GLU A 1 205 ? 0.620 29.478 -5.099 1.00 66.90 205 GLU A C 1
ATOM 1348 O O . GLU A 1 205 ? 0.123 28.683 -5.899 1.00 64.94 205 GLU A O 1
ATOM 1354 N N . GLY A 1 206 ? 1.433 30.473 -5.452 1.00 73.18 206 GLY A N 1
ATOM 1355 C CA . GLY A 1 206 ? 1.762 30.809 -6.825 1.00 78.77 206 GLY A CA 1
ATOM 1356 C C . GLY A 1 206 ? 1.392 29.811 -7.904 1.00 89.56 206 GLY A C 1
ATOM 1357 O O . GLY A 1 206 ? 1.794 28.642 -7.858 1.00 93.82 206 GLY A O 1
ATOM 1358 N N . GLU A 1 207 ? 0.633 30.297 -8.885 1.00 90.75 207 GLU A N 1
ATOM 1359 C CA . GLU A 1 207 ? 0.246 29.534 -10.072 1.00 92.03 207 GLU A CA 1
ATOM 1360 C C . GLU A 1 207 ? -1.109 28.874 -9.906 1.00 80.32 207 GLU A C 1
ATOM 1361 O O . GLU A 1 207 ? -2.110 29.361 -10.428 1.00 70.64 207 GLU A O 1
ATOM 1367 N N . SER A 1 208 ? -1.133 27.763 -9.178 1.00 83.98 208 SER A N 1
ATOM 1368 C CA . SER A 1 208 ? -2.369 27.022 -8.949 1.00 90.33 208 SER A CA 1
ATOM 1369 C C . SER A 1 208 ? -3.527 27.935 -8.528 1.00 86.87 208 SER A C 1
ATOM 1370 O O . SER A 1 208 ? -4.678 27.696 -8.898 1.00 85.50 208 SER A O 1
ATOM 1373 N N . TRP A 1 209 ? -3.225 28.979 -7.757 1.00 81.04 209 TRP A N 1
ATOM 1374 C CA . TRP A 1 209 ? -4.229 29.996 -7.460 1.00 75.97 209 TRP A CA 1
ATOM 1375 C C . TRP A 1 209 ? -4.341 30.941 -8.651 1.00 88.09 209 TRP A C 1
ATOM 1376 O O . TRP A 1 209 ? -4.783 30.514 -9.724 1.00 98.78 209 TRP A O 1
ATOM 1387 N N . GLN A 1 210 ? -3.930 32.197 -8.504 1.00 81.80 210 GLN A N 1
ATOM 1388 C CA . GLN A 1 210 ? -4.125 33.141 -9.603 1.00 77.21 210 GLN A CA 1
ATOM 1389 C C . GLN A 1 210 ? -5.543 32.949 -10.122 1.00 79.88 210 GLN A C 1
ATOM 1390 O O . GLN A 1 210 ? -6.434 32.548 -9.371 1.00 91.40 210 GLN A O 1
ATOM 1396 N N . GLN A 1 211 ? -5.759 33.187 -11.404 1.00 70.00 211 GLN A N 1
ATOM 1397 C CA . GLN A 1 211 ? -7.114 33.077 -11.935 1.00 73.74 211 GLN A CA 1
ATOM 1398 C C . GLN A 1 211 ? -8.105 33.564 -10.872 1.00 78.60 211 GLN A C 1
ATOM 1399 O O . GLN A 1 211 ? -7.875 34.596 -10.246 1.00 93.96 211 GLN A O 1
ATOM 1405 N N . GLY A 1 212 ? -9.190 32.825 -10.663 1.00 63.96 212 GLY A N 1
ATOM 1406 C CA . GLY A 1 212 ? -10.190 33.156 -9.653 1.00 54.09 212 GLY A CA 1
ATOM 1407 C C . GLY A 1 212 ? -10.487 34.601 -9.235 1.00 43.29 212 GLY A C 1
ATOM 1408 O O . GLY A 1 212 ? -10.224 35.563 -9.959 1.00 35.11 212 GLY A O 1
ATOM 1409 N N . ALA A 1 213 ? -11.066 34.739 -8.042 1.00 40.94 213 ALA A N 1
ATOM 1410 C CA . ALA A 1 213 ? -11.477 36.036 -7.496 1.00 36.40 213 ALA A CA 1
ATOM 1411 C C . ALA A 1 213 ? -11.250 36.060 -5.996 1.00 40.40 213 ALA A C 1
ATOM 1412 O O . ALA A 1 213 ? -10.932 35.032 -5.405 1.00 46.33 213 ALA A O 1
ATOM 1414 N N . VAL A 1 214 ? -11.416 37.230 -5.384 1.00 42.92 214 VAL A N 1
ATOM 1415 C CA . VAL A 1 214 ? -11.393 37.345 -3.924 1.00 34.68 214 VAL A CA 1
ATOM 1416 C C . VAL A 1 214 ? -12.793 37.475 -3.374 1.00 36.62 214 VAL A C 1
ATOM 1417 O O . VAL A 1 214 ? -13.581 38.282 -3.857 1.00 35.17 214 VAL A O 1
ATOM 1421 N N . LEU A 1 215 ? -13.096 36.675 -2.359 1.00 39.61 215 LEU A N 1
ATOM 1422 C CA . LEU A 1 215 ? -14.328 36.835 -1.608 1.00 38.61 215 LEU A CA 1
ATOM 1423 C C . LEU A 1 215 ? -14.014 37.435 -0.240 1.00 42.72 215 LEU A C 1
ATOM 1424 O O . LEU A 1 215 ? -13.108 36.986 0.457 1.00 54.03 215 LEU A O 1
ATOM 1429 N N . VAL A 1 216 ? -14.757 38.462 0.136 1.00 35.29 216 VAL A N 1
ATOM 1430 C CA . VAL A 1 216 ? -14.496 39.191 1.371 1.00 30.82 216 VAL A CA 1
ATOM 1431 C C . VAL A 1 216 ? -15.802 39.336 2.173 1.00 38.45 216 VAL A C 1
ATOM 1432 O O . VAL A 1 216 ? -16.865 39.610 1.602 1.00 39.12 216 VAL A O 1
ATOM 1436 N N . SER A 1 217 ? -15.737 39.128 3.488 1.00 35.24 217 SER A N 1
ATOM 1437 C CA . SER A 1 217 ? -16.952 39.125 4.301 1.00 28.14 217 SER A CA 1
ATOM 1438 C C . SER A 1 217 ? -17.436 40.536 4.629 1.00 26.17 217 SER A C 1
ATOM 1439 O O . SER A 1 217 ? -18.552 40.725 5.109 1.00 21.12 217 SER A O 1
ATOM 1442 N N . SER A 1 218 ? -16.596 41.524 4.337 1.00 21.45 218 SER A N 1
ATOM 1443 C CA . SER A 1 218 ? -16.836 42.893 4.767 1.00 23.76 218 SER A CA 1
ATOM 1444 C C . SER A 1 218 ? -17.530 43.789 3.747 1.00 32.15 218 SER A C 1
ATOM 1445 O O . SER A 1 218 ? -18.081 43.327 2.751 1.00 30.73 218 SER A O 1
ATOM 1448 N N . ARG A 1 219 ? -17.526 45.084 4.055 1.00 37.81 219 ARG A N 1
ATOM 1449 C CA . ARG A 1 219 ? -17.862 46.118 3.099 1.00 36.43 219 ARG A CA 1
ATOM 1450 C C . ARG A 1 219 ? -16.597 46.319 2.303 1.00 39.88 219 ARG A C 1
ATOM 1451 O O . ARG A 1 219 ? -15.503 46.028 2.796 1.00 44.97 219 ARG A O 1
ATOM 1459 N N . ALA A 1 220 ? -16.736 46.814 1.077 1.00 33.15 220 ALA A N 1
ATOM 1460 C CA . ALA A 1 220 ? -15.578 47.042 0.227 1.00 26.37 220 ALA A CA 1
ATOM 1461 C C . ALA A 1 220 ? -15.213 48.518 0.266 1.00 31.91 220 ALA A C 1
ATOM 1462 O O . ALA A 1 220 ? -16.035 49.392 -0.008 1.00 34.61 220 ALA A O 1
ATOM 1464 N N . SER A 1 221 ? -13.977 48.793 0.650 1.00 39.62 221 SER A N 1
ATOM 1465 C CA . SER A 1 221 ? -13.523 50.162 0.833 1.00 41.80 221 SER A CA 1
ATOM 1466 C C . SER A 1 221 ? -12.521 50.433 -0.258 1.00 42.88 221 SER A C 1
ATOM 1467 O O . SER A 1 221 ? -11.949 49.501 -0.814 1.00 47.75 221 SER A O 1
ATOM 1470 N N . TYR A 1 222 ? -12.268 51.698 -0.552 1.00 30.96 222 TYR A N 1
ATOM 1471 C CA . TYR A 1 222 ? -11.374 51.980 -1.654 1.00 31.38 222 TYR A CA 1
ATOM 1472 C C . TYR A 1 222 ? -9.997 51.320 -1.475 1.00 38.79 222 TYR A C 1
ATOM 1473 O O . TYR A 1 222 ? -9.356 50.936 -2.449 1.00 47.06 222 TYR A O 1
ATOM 1482 N N . GLU A 1 223 ? -9.540 51.168 -0.240 1.00 47.55 223 GLU A N 1
ATOM 1483 C CA . GLU A 1 223 ? -8.205 50.611 -0.023 1.00 55.27 223 GLU A CA 1
ATOM 1484 C C . GLU A 1 223 ? -8.194 49.116 -0.291 1.00 46.65 223 GLU A C 1
ATOM 1485 O O . GLU A 1 223 ? -7.182 48.545 -0.672 1.00 47.48 223 GLU A O 1
ATOM 1491 N N . MET A 1 224 ? -9.337 48.489 -0.091 1.00 38.86 224 MET A N 1
ATOM 1492 C CA . MET A 1 224 ? -9.451 47.064 -0.289 1.00 41.04 224 MET A CA 1
ATOM 1493 C C . MET A 1 224 ? -9.303 46.766 -1.781 1.00 46.69 224 MET A C 1
ATOM 1494 O O . MET A 1 224 ? -8.615 45.826 -2.187 1.00 49.13 224 MET A O 1
ATOM 1499 N N . VAL A 1 225 ? -9.957 47.570 -2.605 1.00 39.48 225 VAL A N 1
ATOM 1500 C CA . VAL A 1 225 ? -9.878 47.353 -4.033 1.00 37.52 225 VAL A CA 1
ATOM 1501 C C . VAL A 1 225 ? -8.501 47.755 -4.546 1.00 36.70 225 VAL A C 1
ATOM 1502 O O . VAL A 1 225 ? -7.951 47.115 -5.446 1.00 37.44 225 VAL A O 1
ATOM 1506 N N . GLN A 1 226 ? -7.929 48.793 -3.949 1.00 33.94 226 GLN A N 1
ATOM 1507 C CA . GLN A 1 226 ? -6.597 49.234 -4.343 1.00 35.67 226 GLN A CA 1
ATOM 1508 C C . GLN A 1 226 ? -5.576 48.139 -4.089 1.00 41.43 226 GLN A C 1
ATOM 1509 O O . GLN A 1 226 ? -4.721 47.877 -4.921 1.00 50.13 226 GLN A O 1
ATOM 1515 N N . LYS A 1 227 ? -5.673 47.500 -2.931 1.00 42.72 227 LYS A N 1
ATOM 1516 C CA . LYS A 1 227 ? -4.786 46.403 -2.576 1.00 38.77 227 LYS A CA 1
ATOM 1517 C C . LYS A 1 227 ? -4.951 45.231 -3.531 1.00 40.64 227 LYS A C 1
ATOM 1518 O O . LYS A 1 227 ? -3.983 44.754 -4.118 1.00 47.41 227 LYS A O 1
ATOM 1524 N N . SER A 1 228 ? -6.182 44.761 -3.675 1.00 38.18 228 SER A N 1
ATOM 1525 C CA . SER A 1 228 ? -6.474 43.652 -4.577 1.00 41.33 228 SER A CA 1
ATOM 1526 C C . SER A 1 228 ? -5.854 43.882 -5.953 1.00 47.23 228 SER A C 1
ATOM 1527 O O . SER A 1 228 ? -5.089 43.053 -6.458 1.00 49.85 228 SER A O 1
ATOM 1530 N N . ALA A 1 229 ? -6.193 45.017 -6.554 1.00 46.16 229 ALA A N 1
ATOM 1531 C CA . ALA A 1 229 ? -5.671 45.367 -7.861 1.00 45.46 229 ALA A CA 1
ATOM 1532 C C . ALA A 1 229 ? -4.147 45.266 -7.879 1.00 45.12 229 ALA A C 1
ATOM 1533 O O . ALA A 1 229 ? -3.563 44.663 -8.786 1.00 50.49 229 ALA A O 1
ATOM 1535 N N . MET A 1 230 ? -3.506 45.850 -6.876 1.00 34.56 230 MET A N 1
ATOM 1536 C CA . MET A 1 230 ? -2.052 45.803 -6.785 1.00 39.13 230 MET A CA 1
ATOM 1537 C C . MET A 1 230 ? -1.539 44.389 -6.928 1.00 37.50 230 MET A C 1
ATOM 1538 O O . MET A 1 230 ? -0.437 44.167 -7.396 1.00 38.04 230 MET A O 1
ATOM 1543 N N . CYS A 1 231 ? -2.343 43.427 -6.511 1.00 43.68 231 CYS A N 1
ATOM 1544 C CA . CYS A 1 231 ? -1.869 42.057 -6.459 1.00 45.93 231 CYS A CA 1
ATOM 1545 C C . CYS A 1 231 ? -2.395 41.234 -7.613 1.00 40.02 231 CYS A C 1
ATOM 1546 O O . CYS A 1 231 ? -2.324 40.011 -7.587 1.00 44.76 231 CYS A O 1
ATOM 1549 N N . GLY A 1 232 ? -2.935 41.913 -8.617 1.00 33.39 232 GLY A N 1
ATOM 1550 C CA . GLY A 1 232 ? -3.389 41.256 -9.820 1.00 22.37 232 GLY A CA 1
ATOM 1551 C C . GLY A 1 232 ? -4.774 40.658 -9.734 1.00 37.46 232 GLY A C 1
ATOM 1552 O O . GLY A 1 232 ? -5.146 39.860 -10.585 1.00 35.25 232 GLY A O 1
ATOM 1553 N N . VAL A 1 233 ? -5.549 41.026 -8.718 1.00 32.25 233 VAL A N 1
ATOM 1554 C CA . VAL A 1 233 ? -6.895 40.478 -8.606 1.00 33.96 233 VAL A CA 1
ATOM 1555 C C . VAL A 1 233 ? -7.856 41.283 -9.458 1.00 40.21 233 VAL A C 1
ATOM 1556 O O . VAL A 1 233 ? -7.943 42.503 -9.316 1.00 47.87 233 VAL A O 1
ATOM 1560 N N . GLU A 1 234 ? -8.576 40.597 -10.341 1.00 35.37 234 GLU A N 1
ATOM 1561 C CA . GLU A 1 234 ? -9.430 41.262 -11.322 1.00 30.92 234 GLU A CA 1
ATOM 1562 C C . GLU A 1 234 ? -10.891 41.346 -10.870 1.00 34.64 234 GLU A C 1
ATOM 1563 O O . GLU A 1 234 ? -11.637 42.244 -11.261 1.00 27.75 234 GLU A O 1
ATOM 1569 N N . ILE A 1 235 ? -11.294 40.405 -10.030 1.00 42.22 235 ILE A N 1
ATOM 1570 C CA . ILE A 1 235 ? -12.652 40.389 -9.504 1.00 38.55 235 ILE A CA 1
ATOM 1571 C C . ILE A 1 235 ? -12.619 40.356 -7.980 1.00 38.30 235 ILE A C 1
ATOM 1572 O O . ILE A 1 235 ? -11.859 39.592 -7.378 1.00 35.77 235 ILE A O 1
ATOM 1577 N N . LEU A 1 236 ? -13.450 41.195 -7.367 1.00 42.33 236 LEU A N 1
ATOM 1578 C CA . LEU A 1 236 ? -13.604 41.231 -5.919 1.00 34.15 236 LEU A CA 1
ATOM 1579 C C . LEU A 1 236 ? -15.076 41.117 -5.531 1.00 34.97 236 LEU A C 1
ATOM 1580 O O . LEU A 1 236 ? -15.902 41.931 -5.945 1.00 41.55 236 LEU A O 1
ATOM 1585 N N . PHE A 1 237 ? -15.401 40.101 -4.741 1.00 26.98 237 PHE A N 1
ATOM 1586 C CA . PHE A 1 237 ? -16.746 39.955 -4.201 1.00 27.08 237 PHE A CA 1
ATOM 1587 C C . PHE A 1 237 ? -16.786 40.341 -2.727 1.00 32.61 237 PHE A C 1
ATOM 1588 O O . PHE A 1 237 ? -16.167 39.692 -1.883 1.00 33.13 237 PHE A O 1
ATOM 1596 N N . ALA A 1 238 ? -17.526 41.402 -2.435 1.00 34.09 238 ALA A N 1
ATOM 1597 C CA . ALA A 1 238 ? -17.743 41.860 -1.071 1.00 35.54 238 ALA A CA 1
ATOM 1598 C C . ALA A 1 238 ? -19.172 41.558 -0.620 1.00 36.25 238 ALA A C 1
ATOM 1599 O O . ALA A 1 238 ? -20.145 41.839 -1.323 1.00 30.95 238 ALA A O 1
ATOM 1601 N N . VAL A 1 239 ? -19.282 40.988 0.572 1.00 40.92 239 VAL A N 1
ATOM 1602 C CA . VAL A 1 239 ? -20.563 40.599 1.137 1.00 35.58 239 VAL A CA 1
ATOM 1603 C C . VAL A 1 239 ? -21.457 41.790 1.479 1.00 35.39 239 VAL A C 1
ATOM 1604 O O . VAL A 1 239 ? -22.670 41.650 1.552 1.00 33.95 239 VAL A O 1
ATOM 1608 N N . SER A 1 240 ? -20.862 42.965 1.650 1.00 39.29 240 SER A N 1
ATOM 1609 C CA . SER A 1 240 ? -21.643 44.163 1.927 1.00 35.68 240 SER A CA 1
ATOM 1610 C C . SER A 1 240 ? -21.442 45.320 0.919 1.00 30.14 240 SER A C 1
ATOM 1611 O O . SER A 1 240 ? -20.845 45.153 -0.139 1.00 21.66 240 SER A O 1
ATOM 1614 N N . ALA A 1 241 ? -21.958 46.489 1.293 1.00 33.67 241 ALA A N 1
ATOM 1615 C CA . ALA A 1 241 ? -21.929 47.723 0.513 1.00 31.72 241 ALA A CA 1
ATOM 1616 C C . ALA A 1 241 ? -20.539 48.178 0.076 1.00 35.81 241 ALA A C 1
ATOM 1617 O O . ALA A 1 241 ? -19.521 47.716 0.596 1.00 32.08 241 ALA A O 1
ATOM 1619 N N . ALA A 1 242 ? -20.516 49.101 -0.885 1.00 37.64 242 ALA A N 1
ATOM 1620 C CA . ALA A 1 242 ? -19.287 49.784 -1.277 1.00 34.65 242 ALA A CA 1
ATOM 1621 C C . ALA A 1 242 ? -19.471 51.296 -1.247 1.00 36.37 242 ALA A C 1
ATOM 1622 O O . ALA A 1 242 ? -20.590 51.806 -1.155 1.00 43.68 242 ALA A O 1
ATOM 1624 N N . THR A 1 243 ? -18.360 52.010 -1.315 1.00 36.31 243 THR A N 1
ATOM 1625 C CA . THR A 1 243 ? -18.391 53.457 -1.266 1.00 36.07 243 THR A CA 1
ATOM 1626 C C . THR A 1 243 ? -18.173 54.013 -2.653 1.00 38.96 243 THR A C 1
ATOM 1627 O O . THR A 1 243 ? -17.550 53.378 -3.492 1.00 42.31 243 THR A O 1
ATOM 1631 N N . THR A 1 244 ? -18.728 55.194 -2.876 1.00 35.62 244 THR A N 1
ATOM 1632 C CA . THR A 1 244 ? -18.465 56.033 -4.026 1.00 26.17 244 THR A CA 1
ATOM 1633 C C . THR A 1 244 ? -17.013 55.939 -4.529 1.00 34.25 244 THR A C 1
ATOM 1634 O O . THR A 1 244 ? -16.748 55.582 -5.679 1.00 31.82 244 THR A O 1
ATOM 1638 N N . LEU A 1 245 ? -16.078 56.255 -3.649 1.00 36.48 245 LEU A N 1
ATOM 1639 C CA . LEU A 1 245 ? -14.666 56.217 -3.961 1.00 36.74 245 LEU A CA 1
ATOM 1640 C C . LEU A 1 245 ? -14.202 54.828 -4.348 1.00 36.54 245 LEU A C 1
ATOM 1641 O O . LEU A 1 245 ? -13.406 54.675 -5.269 1.00 46.26 245 LEU A O 1
ATOM 1646 N N . ALA A 1 246 ? -14.669 53.814 -3.629 1.00 27.48 246 ALA A N 1
ATOM 1647 C CA . ALA A 1 246 ? -14.303 52.440 -3.959 1.00 28.51 246 ALA A CA 1
ATOM 1648 C C . ALA A 1 246 ? -14.589 52.140 -5.438 1.00 42.34 246 ALA A C 1
ATOM 1649 O O . ALA A 1 246 ? -13.679 51.780 -6.199 1.00 45.47 246 ALA A O 1
ATOM 1651 N N . VAL A 1 247 ? -15.849 52.302 -5.847 1.00 33.02 247 VAL A N 1
ATOM 1652 C CA . VAL A 1 247 ? -16.216 52.009 -7.217 1.00 36.38 247 VAL A CA 1
ATOM 1653 C C . VAL A 1 247 ? -15.474 52.903 -8.196 1.00 39.38 247 VAL A C 1
ATOM 1654 O O . VAL A 1 247 ? -15.084 52.443 -9.262 1.00 46.21 247 VAL A O 1
ATOM 1658 N N . GLU A 1 248 ? -15.260 54.165 -7.837 1.00 38.03 248 GLU A N 1
ATOM 1659 C CA . GLU A 1 248 ? -14.508 55.064 -8.709 1.00 42.19 248 GLU A CA 1
ATOM 1660 C C . GLU A 1 248 ? -13.100 54.538 -8.971 1.00 51.87 248 GLU A C 1
ATOM 1661 O O . GLU A 1 248 ? -12.600 54.590 -10.096 1.00 61.43 248 GLU A O 1
ATOM 1667 N N . VAL A 1 249 ? -12.466 54.035 -7.923 1.00 45.83 249 VAL A N 1
ATOM 1668 C CA . VAL A 1 249 ? -11.141 53.449 -8.040 1.00 47.67 249 VAL A CA 1
ATOM 1669 C C . VAL A 1 249 ? -11.141 52.166 -8.888 1.00 49.02 249 VAL A C 1
ATOM 1670 O O . VAL A 1 249 ? -10.222 51.928 -9.669 1.00 52.74 249 VAL A O 1
ATOM 1674 N N . ALA A 1 250 ? -12.174 51.345 -8.736 1.00 45.07 250 ALA A N 1
ATOM 1675 C CA . ALA A 1 250 ? -12.269 50.102 -9.491 1.00 44.02 250 ALA A CA 1
ATOM 1676 C C . ALA A 1 250 ? -12.449 50.354 -10.994 1.00 48.33 250 ALA A C 1
ATOM 1677 O O . ALA A 1 250 ? -12.011 49.559 -11.829 1.00 46.29 250 ALA A O 1
ATOM 1679 N N . GLU A 1 251 ? -13.109 51.458 -11.328 1.00 48.36 251 GLU A N 1
ATOM 1680 C CA . GLU A 1 251 ? -13.259 51.870 -12.712 1.00 49.65 251 GLU A CA 1
ATOM 1681 C C . GLU A 1 251 ? -11.910 52.103 -13.375 1.00 51.81 251 GLU A C 1
ATOM 1682 O O . GLU A 1 251 ? -11.652 51.586 -14.454 1.00 65.71 251 GLU A O 1
ATOM 1688 N N . ARG A 1 252 ? -11.052 52.874 -12.719 1.00 46.26 252 ARG A N 1
ATOM 1689 C CA . ARG A 1 252 ? -9.738 53.221 -13.252 1.00 50.46 252 ARG A CA 1
ATOM 1690 C C . ARG A 1 252 ? -8.724 52.088 -13.131 1.00 51.69 252 ARG A C 1
ATOM 1691 O O . ARG A 1 252 ? -7.583 52.222 -13.548 1.00 61.92 252 ARG A O 1
ATOM 1699 N N . CYS A 1 253 ? -9.131 50.977 -12.545 1.00 51.48 253 CYS A N 1
ATOM 1700 C CA . CYS A 1 253 ? -8.207 49.882 -12.280 1.00 48.54 253 CYS A CA 1
ATOM 1701 C C . CYS A 1 253 ? -8.589 48.710 -13.133 1.00 41.95 253 CYS A C 1
ATOM 1702 O O . CYS A 1 253 ? -7.874 47.717 -13.194 1.00 44.81 253 CYS A O 1
ATOM 1705 N N . ASN A 1 254 ? -9.741 48.836 -13.775 1.00 34.43 254 ASN A N 1
ATOM 1706 C CA . ASN A 1 254 ? -10.314 47.748 -14.546 1.00 44.12 254 ASN A CA 1
ATOM 1707 C C . ASN A 1 254 ? -10.532 46.553 -13.664 1.00 44.15 254 ASN A C 1
ATOM 1708 O O . ASN A 1 254 ? -10.362 45.433 -14.116 1.00 44.41 254 ASN A O 1
ATOM 1713 N N . LEU A 1 255 ? -10.866 46.802 -12.399 1.00 46.03 255 LEU A N 1
ATOM 1714 C CA . LEU A 1 255 ? -11.205 45.740 -11.450 1.00 43.81 255 LEU A CA 1
ATOM 1715 C C . LEU A 1 255 ? -12.703 45.591 -11.435 1.00 41.90 255 LEU A C 1
ATOM 1716 O O . LEU A 1 255 ? -13.424 46.578 -11.543 1.00 42.40 255 LEU A O 1
ATOM 1721 N N . THR A 1 256 ? -13.180 44.360 -11.303 1.00 42.07 256 THR A N 1
ATOM 1722 C CA . THR A 1 256 ? -14.616 44.139 -11.297 1.00 42.18 256 THR A CA 1
ATOM 1723 C C . THR A 1 256 ? -15.117 44.014 -9.879 1.00 38.04 256 THR A C 1
ATOM 1724 O O . THR A 1 256 ? -14.829 43.047 -9.188 1.00 40.81 256 THR A O 1
ATOM 1728 N N . LEU A 1 257 ? -15.871 45.023 -9.465 1.00 39.71 257 LEU A N 1
ATOM 1729 C CA . LEU A 1 257 ? -16.332 45.151 -8.095 1.00 40.63 257 LEU A CA 1
ATOM 1730 C C . LEU A 1 257 ? -17.775 44.705 -7.936 1.00 38.61 257 LEU A C 1
ATOM 1731 O O . LEU A 1 257 ? -18.682 45.279 -8.534 1.00 40.94 257 LEU A O 1
ATOM 1736 N N . VAL A 1 258 ? -17.978 43.683 -7.116 1.00 36.52 258 VAL A N 1
ATOM 1737 C CA . VAL A 1 258 ? -19.315 43.223 -6.786 1.00 32.81 258 VAL A CA 1
ATOM 1738 C C . VAL A 1 258 ? -19.553 43.401 -5.288 1.00 35.26 258 VAL A C 1
ATOM 1739 O O . VAL A 1 258 ? -18.710 43.033 -4.484 1.00 31.91 258 VAL A O 1
ATOM 1743 N N . GLY A 1 259 ? -20.700 43.967 -4.923 1.00 36.67 259 GLY A N 1
ATOM 1744 C CA . GLY A 1 259 ? -21.061 44.167 -3.530 1.00 33.36 259 GLY A CA 1
ATOM 1745 C C . GLY A 1 259 ? -22.399 43.528 -3.203 1.00 34.87 259 GLY A C 1
ATOM 1746 O O . GLY A 1 259 ? -23.055 42.984 -4.099 1.00 44.97 259 GLY A O 1
ATOM 1747 N N . PHE A 1 260 ? -22.811 43.606 -1.938 1.00 23.77 260 PHE A N 1
ATOM 1748 C CA . PHE A 1 260 ? -24.027 42.937 -1.466 1.00 25.12 260 PHE A CA 1
ATOM 1749 C C . PHE A 1 260 ? -24.157 41.513 -1.983 1.00 35.40 260 PHE A C 1
ATOM 1750 O O . PHE A 1 260 ? -25.226 41.107 -2.436 1.00 45.34 260 PHE A O 1
ATOM 1758 N N . CYS A 1 261 ? -23.057 40.767 -1.914 1.00 36.99 261 CYS A N 1
ATOM 1759 C CA . CYS A 1 261 ? -23.051 39.350 -2.251 1.00 37.39 261 CYS A CA 1
ATOM 1760 C C . CYS A 1 261 ? -23.616 38.502 -1.103 1.00 41.30 261 CYS A C 1
ATOM 1761 O O . CYS A 1 261 ? -22.943 38.204 -0.113 1.00 40.35 261 CYS A O 1
ATOM 1764 N N . LYS A 1 262 ? -24.879 38.137 -1.236 1.00 42.45 262 LYS A N 1
ATOM 1765 C CA . LYS A 1 262 ? -25.526 37.271 -0.270 1.00 41.20 262 LYS A CA 1
ATOM 1766 C C . LYS A 1 262 ? -26.167 36.187 -1.088 1.00 40.42 262 LYS A C 1
ATOM 1767 O O . LYS A 1 262 ? -26.352 36.362 -2.276 1.00 46.79 262 LYS A O 1
ATOM 1773 N N . PRO A 1 263 ? -26.472 35.045 -0.474 1.00 40.67 263 PRO A N 1
ATOM 1774 C CA . PRO A 1 263 ? -27.040 33.942 -1.259 1.00 47.00 263 PRO A CA 1
ATOM 1775 C C . PRO A 1 263 ? -28.292 34.367 -2.039 1.00 51.20 263 PRO A C 1
ATOM 1776 O O . PRO A 1 263 ? -29.326 34.635 -1.434 1.00 55.53 263 PRO A O 1
ATOM 1780 N N . GLY A 1 264 ? -28.188 34.438 -3.365 1.00 52.04 264 GLY A N 1
ATOM 1781 C CA . GLY A 1 264 ? -29.309 34.831 -4.204 1.00 49.39 264 GLY A CA 1
ATOM 1782 C C . GLY A 1 264 ? -29.229 36.263 -4.703 1.00 44.42 264 GLY A C 1
ATOM 1783 O O . GLY A 1 264 ? -30.050 36.694 -5.511 1.00 44.00 264 GLY A O 1
ATOM 1784 N N . ARG A 1 265 ? -28.226 36.990 -4.221 1.00 41.25 265 ARG A N 1
ATOM 1785 C CA . ARG A 1 265 ? -28.023 38.400 -4.543 1.00 38.60 265 ARG A CA 1
ATOM 1786 C C . ARG A 1 265 ? -26.575 38.682 -4.880 1.00 39.91 265 ARG A C 1
ATOM 1787 O O . ARG A 1 265 ? -25.687 37.919 -4.526 1.00 44.38 265 ARG A O 1
ATOM 1795 N N . ALA A 1 266 ? -26.345 39.814 -5.527 1.00 45.93 266 ALA A N 1
ATOM 1796 C CA . ALA A 1 266 ? -25.001 40.299 -5.830 1.00 48.94 266 ALA A CA 1
ATOM 1797 C C . ALA A 1 266 ? -25.215 41.518 -6.678 1.00 49.00 266 ALA A C 1
ATOM 1798 O O . ALA A 1 266 ? -26.110 41.525 -7.516 1.00 52.72 266 ALA A O 1
ATOM 1800 N N . THR A 1 267 ? -24.429 42.561 -6.452 1.00 39.07 267 THR A N 1
ATOM 1801 C CA . THR A 1 267 ? -24.584 43.754 -7.261 1.00 37.93 267 THR A CA 1
ATOM 1802 C C . THR A 1 267 ? -23.249 44.300 -7.774 1.00 39.85 267 THR A C 1
ATOM 1803 O O . THR A 1 267 ? -22.355 44.663 -7.010 1.00 30.44 267 THR A O 1
ATOM 1807 N N . VAL A 1 268 ? -23.119 44.319 -9.095 1.00 40.40 268 VAL A N 1
ATOM 1808 C CA . VAL A 1 268 ? -21.849 44.662 -9.703 1.00 43.10 268 VAL A CA 1
ATOM 1809 C C . VAL A 1 268 ? -21.774 46.133 -10.105 1.00 41.77 268 VAL A C 1
ATOM 1810 O O . VAL A 1 268 ? -22.628 46.647 -10.828 1.00 42.34 268 VAL A O 1
ATOM 1814 N N . TYR A 1 269 ? -20.749 46.801 -9.592 1.00 35.01 269 TYR A N 1
ATOM 1815 C CA . TYR A 1 269 ? -20.612 48.238 -9.733 1.00 35.18 269 TYR A CA 1
ATOM 1816 C C . TYR A 1 269 ? -19.772 48.598 -10.946 1.00 38.03 269 TYR A C 1
ATOM 1817 O O . TYR A 1 269 ? -19.951 49.669 -11.534 1.00 31.57 269 TYR A O 1
ATOM 1826 N N . THR A 1 270 ? -18.856 47.698 -11.308 1.00 34.43 270 THR A N 1
ATOM 1827 C CA . THR A 1 270 ? -17.890 47.965 -12.356 1.00 29.83 270 THR A CA 1
ATOM 1828 C C . THR A 1 270 ? -17.505 46.759 -13.207 1.00 45.55 270 THR A C 1
ATOM 1829 O O . THR A 1 270 ? -17.478 45.616 -12.725 1.00 48.04 270 THR A O 1
ATOM 1833 N N . HIS A 1 271 ? -17.188 47.060 -14.475 1.00 45.16 271 HIS A N 1
ATOM 1834 C CA . HIS A 1 271 ? -16.683 46.105 -15.451 1.00 35.32 271 HIS A CA 1
ATOM 1835 C C . HIS A 1 271 ? -17.391 44.758 -15.440 1.00 31.69 271 HIS A C 1
ATOM 1836 O O . HIS A 1 271 ? -16.759 43.714 -15.336 1.00 32.11 271 HIS A O 1
ATOM 1843 N N . PRO A 1 272 ? -18.716 44.780 -15.584 1.00 33.96 272 PRO A N 1
ATOM 1844 C CA . PRO A 1 272 ? -19.497 43.536 -15.563 1.00 32.38 272 PRO A CA 1
ATOM 1845 C C . PRO A 1 272 ? -19.088 42.581 -16.675 1.00 34.38 272 PRO A C 1
ATOM 1846 O O . PRO A 1 272 ? -19.509 41.427 -16.675 1.00 32.36 272 PRO A O 1
ATOM 1850 N N . GLN A 1 273 ? -18.269 43.076 -17.602 1.00 46.41 273 GLN A N 1
ATOM 1851 C CA . GLN A 1 273 ? -17.778 42.314 -18.756 1.00 45.64 273 GLN A CA 1
ATOM 1852 C C . GLN A 1 273 ? -17.324 40.900 -18.384 1.00 42.29 273 GLN A C 1
ATOM 1853 O O . GLN A 1 273 ? -17.426 39.982 -19.187 1.00 40.72 273 GLN A O 1
ATOM 1859 N N . ARG A 1 274 ? -16.836 40.737 -17.155 1.00 43.27 274 ARG A N 1
ATOM 1860 C CA . ARG A 1 274 ? -16.121 39.529 -16.740 1.00 39.77 274 ARG A CA 1
ATOM 1861 C C . ARG A 1 274 ? -17.015 38.421 -16.163 1.00 42.91 274 ARG A C 1
ATOM 1862 O O . ARG A 1 274 ? -16.557 37.297 -15.924 1.00 40.67 274 ARG A O 1
ATOM 1870 N N . LEU A 1 275 ? -18.288 38.737 -15.946 1.00 36.74 275 LEU A N 1
ATOM 1871 C CA . LEU A 1 275 ? -19.179 37.831 -15.242 1.00 33.18 275 LEU A CA 1
ATOM 1872 C C . LEU A 1 275 ? -20.280 37.299 -16.135 1.00 38.45 275 LEU A C 1
ATOM 1873 O O . LEU A 1 275 ? -20.748 37.991 -17.033 1.00 38.44 275 LEU A O 1
ATOM 1878 N N . SER A 1 276 ? -20.714 36.074 -15.851 1.00 45.12 276 SER A N 1
ATOM 1879 C CA . SER A 1 276 ? -21.863 35.485 -16.523 1.00 44.46 276 SER A CA 1
ATOM 1880 C C . SER A 1 276 ? -22.998 35.134 -15.551 1.00 42.51 276 SER A C 1
ATOM 1881 O O . SER A 1 276 ? -22.821 35.165 -14.338 1.00 41.23 276 SER A O 1
ATOM 1884 N N . ASN A 1 277 ? -24.157 34.797 -16.111 1.00 52.75 277 ASN A N 1
ATOM 1885 C CA . ASN A 1 277 ? -25.368 34.527 -15.349 1.00 56.67 277 ASN A CA 1
ATOM 1886 C C . ASN A 1 277 ? -25.611 33.048 -15.131 1.00 63.66 277 ASN A C 1
ATOM 1887 O O . ASN A 1 277 ? -26.538 32.483 -15.712 1.00 68.03 277 ASN A O 1
#

Solvent-accessible surface area: 11772 Å² total; per-residue (Å²): 157,81,2,22,148,100,80,102,44,119,123,234,128,30,126,142,98,62,129,119,41,48,66,15,44,102,25,25,0,8,0,8,0,48,65,58,64,39,40,78,56,88,0,1,26,45,46,11,87,67,0,0,18,0,11,0,22,4,40,7,6,4,89,17,47,196,22,29,139,27,41,94,59,43,109,55,122,115,14,38,45,0,63,3,92,4,16,83,186,63,27,84,25,5,102,135,90,175,75,58,56,71,36,117,93,15,82,104,85,16,82,2,46,38,103,94,3,55,69,1,20,148,72,8,75,96,45,16,66,0,13,130,86,31,76,68,20,60,1,0,0,0,0,31,56,70,8,105,24,51,2,10,13,1,0,34,25,54,44,2,0,0,1,0,0,1,0,42,9,26,96,56,39,142,85,7,68,95,0,0,0,0,3,23,2,137,1,8,74,59,0,0,65,14,0,6,46,25,39,1,7,0,0,0,0,37,32,30,26,69,103,84,0,36,76,20,0,89,180,4,32,0,0,0,0,0,62,1,82,92,68,128,37,39,54,83,2,19,76,127,8,27,54,149

Sequence (244 aa):
ITGVRQIELWRRDDLQHPRLDEVAEEVPVALVYNGISHVVMMASPKDLEYFALGFSLSEGIIESPRDIFGMDVVPSCNGLEVQIELSSRRFMGLKERRIGKPVQPLPFTQTFDLNKLDDALRHLNDFQPVGQLTGCTHAAAWMLPSGELVGGHEDVGRHVALDKLLGRRSQEGESWQQGAVLVSSRASYEMVQKSAMCGVEILFAVSAATTLAVEVAERCNLTLVGFCKPGRATVYTHPQRLSN

B-factor: mean 48.41, std 18.61, range [11.57, 234.21]

Nearest PDB structures (foldseek):
  4pde-assembly1_A-2  TM=1.004E+00  e=3.440E-56  Escherichia coli
  2pw9-assembly1_B  TM=8.561E-01  e=2.156E-22  Desulfotalea psychrophila LSv54
  2pw9-assembly2_D  TM=8.326E-01  e=3.467E-22  Desulfotalea psychrophila LSv54
  2pw9-assembly1_A  TM=8.544E-01  e=1.443E-21  Desulfotalea psychrophila LSv54
  2pw9-assembly2_C  TM=8.766E-01  e=5.023E-21  Desulfotalea psychrophila LSv54

InterPro domains:
  IPR003786 Sulfur carrier protein FdhD [MF_00187] (13-276)
  IPR003786 Sulfur carrier protein FdhD [PF02634] (38-275)
  IPR003786 Sulfur carrier protein FdhD [PIRSF015626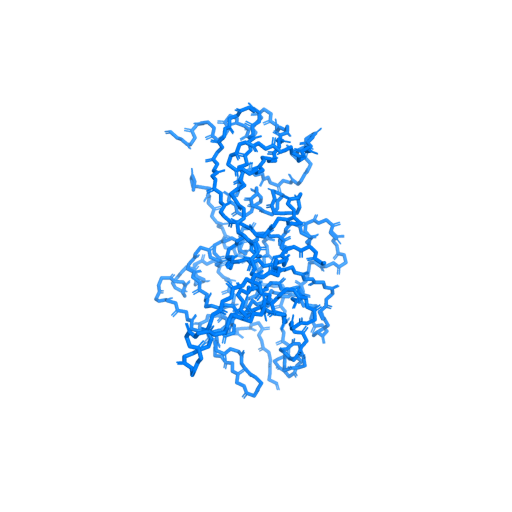] (9-275)
  IPR003786 Sulfur carrier protein FdhD [PTHR30592] (15-276)
  IPR003786 Sulfur carrier protein FdhD [TIGR00129] (34-277)
  IPR016193 Cytidine deaminase-like [SSF53927] (22-275)